Protein AF-A0A948B287-F1 (afdb_monomer)

Nearest PDB structures (foldseek):
  4ief-assembly3_E  TM=7.445E-01  e=2.584E-09  Porphyromonas gingivalis W83
  4ief-assembly4_G  TM=7.366E-01  e=2.190E-09  Porphyromonas gingivalis W83
  4ief-assembly1_A  TM=7.261E-01  e=3.402E-09  Porphyromonas gingivalis W83
  5mun-assembly1_A  TM=6.872E-01  e=5.049E-08  Porphyromonas gingivalis
  5mun-assembly1_B  TM=6.522E-01  e=5.637E-08  Porphyromonas gingivalis

Foldseek 3Di:
DDDDDDDDDDDPDPPPPPPPPDFDKDKDKDKDFADLVQWDWDQDPNAIEIDGNQWDWDPDDFQAFTFTKHKDKAWDAQQWAWDDKDKDFDKDFSDFPGAGQTDADDDDPPDPGDPRGHHDPVNLLA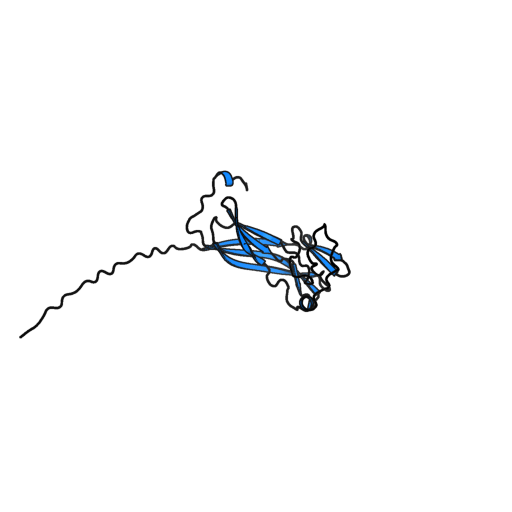QAKPPNDQKDWADWDDDQRIIITMMIGRQWIDRNNRRIIMGGRMMMMMIMITDHPDRDDRDPVPPPPPD

Mean predicted aligned error: 10.62 Å

Secondary structure (DSSP, 8-state):
------------------------EEEEEEEEE--GGGEEEEEETTEEEEEETTPBPP-S-TTSB---BEEEEEEE-TT-EEEEEEEEEEEEEEESS--BPBPPPP--TTSPPPPPPPP-HHHHT--S-BSS-SEEEEEEEEETTEEEEEEEE--EEEEGGGTEEEEEEEEEEEEEEEPPSS-----GGGGGG--

Solvent-accessible surface area (backbone atoms only — not comparable to full-atom values): 11597 Å² total; per-residue (Å²): 133,88,82,84,90,86,83,86,80,84,77,82,77,79,79,78,80,76,78,77,79,76,70,55,73,48,76,50,76,49,78,45,76,49,56,74,86,42,48,48,78,43,84,53,99,91,18,41,39,54,43,41,69,90,37,42,77,61,86,66,63,64,10,29,74,38,44,25,27,36,77,45,74,48,79,50,63,34,63,42,46,79,74,49,75,49,75,50,68,50,71,44,85,69,46,68,86,45,53,57,25,41,26,62,74,91,69,61,91,92,49,84,77,73,80,87,51,62,69,34,66,75,57,46,60,29,83,49,57,40,66,82,56,60,58,44,86,55,60,78,47,75,58,86,56,43,21,31,35,36,34,40,34,34,41,38,29,28,23,46,53,70,16,34,32,32,36,31,42,34,42,38,40,36,40,32,26,33,54,38,99,59,78,60,81,56,56,75,90,58,67,72,79,80,116

pLDDT: mean 83.48, std 19.42, range [30.83, 97.81]

Structure (mmCIF, N/CA/C/O backbone):
data_AF-A0A948B287-F1
#
_entry.id   AF-A0A948B287-F1
#
loop_
_atom_site.group_PDB
_atom_site.id
_atom_site.type_symbol
_atom_site.label_atom_id
_atom_site.label_alt_id
_atom_site.label_comp_id
_atom_site.label_asym_id
_atom_site.label_entity_id
_atom_site.label_seq_id
_atom_site.pdbx_PDB_ins_code
_atom_site.Cartn_x
_atom_site.Cartn_y
_atom_site.Cartn_z
_atom_site.occupancy
_atom_site.B_iso_or_equiv
_atom_site.auth_seq_id
_atom_site.auth_comp_id
_atom_site.auth_asym_id
_atom_site.auth_atom_id
_atom_site.pdbx_PDB_model_num
ATOM 1 N N . MET A 1 1 ? 1.873 -10.765 91.994 1.00 36.56 1 MET A N 1
ATOM 2 C CA . MET A 1 1 ? 2.766 -10.748 90.813 1.00 36.56 1 MET A CA 1
ATOM 3 C C . MET A 1 1 ? 1.840 -10.814 89.597 1.00 36.56 1 MET A C 1
ATOM 5 O O . MET A 1 1 ? 1.158 -11.813 89.474 1.00 36.56 1 MET A O 1
ATOM 9 N N . ARG A 1 2 ? 1.432 -9.657 89.038 1.00 33.59 2 ARG A N 1
ATOM 10 C CA . ARG A 1 2 ? 1.913 -9.091 87.746 1.00 33.59 2 ARG A CA 1
ATOM 11 C C . ARG A 1 2 ? 1.614 -10.062 86.571 1.00 33.59 2 ARG A C 1
ATOM 13 O O . ARG A 1 2 ? 2.080 -11.181 86.667 1.00 33.59 2 ARG A O 1
ATOM 20 N N . ILE A 1 3 ? 0.913 -9.768 85.462 1.00 37.19 3 ILE A N 1
ATOM 21 C CA . ILE A 1 3 ? 0.709 -8.546 84.647 1.00 37.19 3 ILE A CA 1
ATOM 22 C C . ILE A 1 3 ? -0.315 -8.854 83.502 1.00 37.19 3 ILE A C 1
ATOM 24 O O . ILE A 1 3 ? -0.316 -9.980 83.020 1.00 37.19 3 ILE A O 1
ATOM 28 N N . ASN A 1 4 ? -1.088 -7.827 83.088 1.00 30.83 4 ASN A N 1
ATOM 29 C CA . ASN A 1 4 ? -1.731 -7.446 81.791 1.00 30.83 4 ASN A CA 1
ATOM 30 C C . ASN A 1 4 ? -2.499 -8.459 80.907 1.00 30.83 4 ASN A C 1
ATOM 32 O O . ASN A 1 4 ? -1.994 -9.523 80.587 1.00 30.83 4 ASN A O 1
ATOM 36 N N . GLU A 1 5 ? -3.746 -8.195 80.475 1.00 38.75 5 GLU A N 1
ATOM 37 C CA . GLU A 1 5 ? -4.265 -7.154 79.537 1.00 38.75 5 GLU A CA 1
ATOM 38 C C . GLU A 1 5 ? -3.670 -7.234 78.114 1.00 38.75 5 GLU A C 1
ATOM 40 O O . GLU A 1 5 ? -2.582 -6.716 77.862 1.00 38.75 5 GLU A O 1
ATOM 45 N N . LEU A 1 6 ? -4.424 -7.805 77.160 1.00 32.69 6 LEU A N 1
ATOM 46 C CA . LEU A 1 6 ? -4.164 -7.679 75.721 1.00 32.69 6 LEU A CA 1
ATOM 47 C C . LEU A 1 6 ? -5.406 -7.101 75.027 1.00 32.69 6 LEU A C 1
ATOM 49 O O . LEU A 1 6 ? -6.425 -7.767 74.855 1.00 32.69 6 LEU A O 1
ATOM 53 N N . LYS A 1 7 ? -5.311 -5.819 74.671 1.00 36.94 7 LYS A N 1
ATOM 54 C CA . LYS A 1 7 ? -6.328 -5.053 73.946 1.00 36.94 7 LYS A CA 1
ATOM 55 C C . LYS A 1 7 ? -6.262 -5.403 72.457 1.00 36.94 7 LYS A C 1
ATOM 57 O O . LYS A 1 7 ? -5.223 -5.210 71.830 1.00 36.94 7 LYS A O 1
ATOM 62 N N . PHE A 1 8 ? -7.371 -5.874 71.889 1.00 34.94 8 PHE A N 1
ATOM 63 C CA . PHE A 1 8 ? -7.559 -5.991 70.442 1.00 34.94 8 PHE A CA 1
ATOM 64 C C . PHE A 1 8 ? -7.757 -4.590 69.845 1.00 34.94 8 PHE A C 1
ATOM 66 O O . PHE A 1 8 ? -8.779 -3.947 70.076 1.00 34.94 8 PHE A O 1
ATOM 73 N N . PHE A 1 9 ? -6.771 -4.107 69.090 1.00 34.69 9 PHE A N 1
ATOM 74 C CA . PHE A 1 9 ? -6.915 -2.928 68.237 1.00 34.69 9 PHE A CA 1
ATOM 75 C C . PHE A 1 9 ? -7.561 -3.358 66.914 1.00 34.69 9 PHE A C 1
ATOM 77 O O . PHE A 1 9 ? -6.970 -4.112 66.144 1.00 34.69 9 PHE A O 1
ATOM 84 N N . ALA A 1 10 ? -8.779 -2.884 66.655 1.00 34.72 10 ALA A N 1
ATOM 85 C CA . ALA A 1 10 ? -9.427 -2.998 65.356 1.00 34.72 10 ALA A CA 1
ATOM 86 C C . ALA A 1 10 ? -8.804 -1.974 64.394 1.00 34.72 10 ALA A C 1
ATOM 88 O O . ALA A 1 10 ? -8.961 -0.767 64.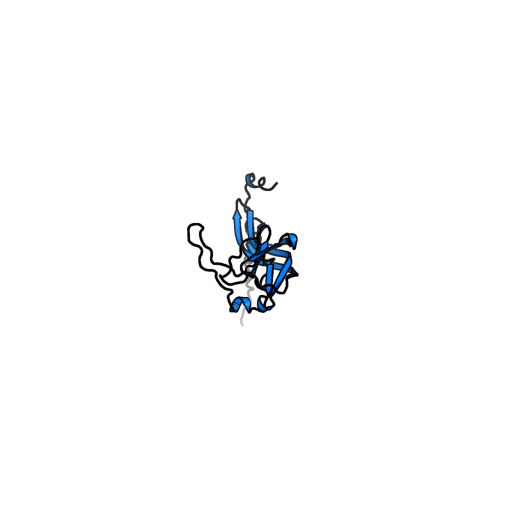573 1.00 34.72 10 ALA A O 1
ATOM 89 N N . ALA A 1 11 ? -8.088 -2.451 63.376 1.00 37.31 11 ALA A N 1
ATOM 90 C CA . ALA A 1 11 ? -7.670 -1.631 62.249 1.00 37.31 11 ALA A CA 1
ATOM 91 C C . ALA A 1 11 ? -8.824 -1.564 61.238 1.00 37.31 11 ALA A C 1
ATOM 93 O O . ALA A 1 11 ? -9.093 -2.523 60.516 1.00 37.31 11 ALA A O 1
ATOM 94 N N . ALA A 1 12 ? -9.521 -0.428 61.202 1.00 40.50 12 ALA A N 1
ATOM 95 C CA . ALA A 1 12 ? -10.438 -0.090 60.123 1.00 40.50 12 ALA A CA 1
ATOM 96 C C . ALA A 1 12 ? -9.616 0.159 58.848 1.00 40.50 12 ALA A C 1
ATOM 98 O O . ALA A 1 12 ? -9.013 1.217 58.675 1.00 40.50 12 ALA A O 1
ATOM 99 N N . CYS A 1 13 ? -9.551 -0.844 57.974 1.00 35.81 13 CYS A N 1
ATOM 100 C CA . CYS A 1 13 ? -8.973 -0.708 56.646 1.00 35.81 13 CYS A CA 1
ATOM 101 C C . CYS A 1 13 ? -9.997 0.023 55.767 1.00 35.81 13 CYS A C 1
ATOM 103 O O . CYS A 1 13 ? -10.998 -0.554 55.344 1.00 35.81 13 CYS A O 1
ATOM 105 N N . ALA A 1 14 ? -9.788 1.325 55.571 1.00 41.00 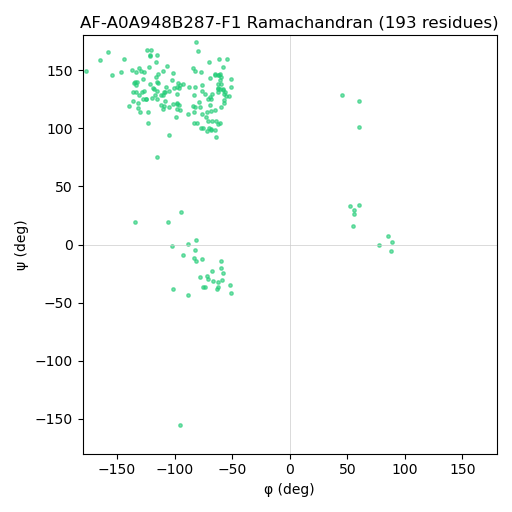14 ALA A N 1
ATOM 106 C CA . ALA A 1 14 ? -10.565 2.127 54.642 1.00 41.00 14 ALA A CA 1
ATOM 107 C C . ALA A 1 14 ? -10.330 1.602 53.218 1.00 41.00 14 ALA A C 1
ATOM 109 O O . ALA A 1 14 ? -9.258 1.791 52.643 1.00 41.00 14 ALA A O 1
ATOM 110 N N . VAL A 1 15 ? -11.327 0.918 52.658 1.00 42.12 15 VAL A N 1
ATOM 111 C CA . VAL A 1 15 ? -11.330 0.523 51.249 1.00 42.12 15 VAL A CA 1
ATOM 112 C C . VAL A 1 15 ? -11.554 1.790 50.424 1.00 42.12 15 VAL A C 1
ATOM 114 O O . VAL A 1 15 ? -12.678 2.264 50.270 1.00 42.12 15 VAL A O 1
ATOM 117 N N . LEU A 1 16 ? -10.462 2.370 49.927 1.00 43.22 16 LEU A N 1
ATOM 118 C CA . LEU A 1 16 ? -10.486 3.329 48.827 1.00 43.22 16 LEU A CA 1
ATOM 119 C C . LEU A 1 16 ? -11.040 2.599 47.600 1.00 43.22 16 LEU A C 1
ATOM 121 O O . LEU A 1 16 ? -10.355 1.781 46.989 1.00 43.22 16 LEU A O 1
ATOM 125 N N . GLY A 1 17 ? -12.304 2.865 47.272 1.00 40.53 17 GLY A N 1
ATOM 126 C CA . GLY A 1 17 ? -12.921 2.416 46.032 1.00 40.53 17 GLY A CA 1
ATOM 127 C C . GLY A 1 17 ? -12.215 3.061 44.845 1.00 40.53 17 GLY A C 1
ATOM 128 O O . GLY A 1 17 ? -12.560 4.166 44.437 1.00 40.53 17 GLY A O 1
ATOM 129 N N . VAL A 1 18 ? -11.212 2.376 44.299 1.00 47.44 18 VAL A N 1
ATOM 130 C CA . VAL A 1 18 ? -10.685 2.668 42.968 1.00 47.44 18 VAL A CA 1
ATOM 131 C C . VAL A 1 18 ? -11.769 2.230 41.991 1.00 47.44 18 VAL A C 1
ATOM 133 O O . VAL A 1 18 ? -11.956 1.039 41.749 1.00 47.44 18 VAL A O 1
ATOM 136 N N . GLY A 1 19 ? -12.543 3.192 41.489 1.00 40.72 19 GLY A N 1
ATOM 137 C CA . GLY A 1 19 ? -13.456 2.955 40.381 1.00 40.72 19 GLY A CA 1
ATOM 138 C C . GLY A 1 19 ? -12.642 2.500 39.177 1.00 40.72 19 GLY A C 1
ATOM 139 O O . GLY A 1 19 ? -11.953 3.305 38.556 1.00 40.72 19 GLY A O 1
ATOM 140 N N . LEU A 1 20 ? -12.685 1.204 38.874 1.00 42.06 20 LEU A N 1
ATOM 141 C CA . LEU A 1 20 ? -12.207 0.678 37.604 1.00 42.06 20 LEU A CA 1
ATOM 142 C C . LEU A 1 20 ? -13.110 1.262 36.516 1.00 42.06 20 LEU A C 1
ATOM 144 O O . LEU A 1 20 ? -14.221 0.783 36.303 1.00 42.06 20 LEU A O 1
ATOM 148 N N . MET A 1 21 ? -12.659 2.326 35.851 1.00 44.00 21 MET A N 1
ATOM 149 C CA . MET A 1 21 ? -13.221 2.685 34.555 1.00 44.00 21 MET A CA 1
ATOM 150 C C . MET A 1 21 ? -12.795 1.586 33.583 1.00 44.00 21 MET A C 1
ATOM 152 O O . MET A 1 21 ? -11.653 1.551 33.132 1.00 44.00 21 MET A O 1
ATOM 156 N N . SER A 1 22 ? -13.684 0.630 33.331 1.00 49.47 22 SER A N 1
ATOM 157 C CA . SER A 1 22 ? -13.487 -0.357 32.276 1.00 49.47 22 SER A CA 1
ATOM 158 C C . SER A 1 22 ? -13.569 0.363 30.935 1.00 49.47 22 SER A C 1
ATOM 160 O O . SER A 1 22 ? -14.652 0.758 30.515 1.00 49.47 22 SER A O 1
ATOM 162 N N . ALA A 1 23 ? -12.427 0.549 30.274 1.00 58.19 23 ALA A N 1
ATOM 163 C CA . ALA A 1 23 ? -12.411 0.840 28.849 1.00 58.19 23 ALA A CA 1
ATOM 164 C C . ALA A 1 23 ? -12.968 -0.395 28.127 1.00 58.19 23 ALA A C 1
ATOM 166 O O . ALA A 1 23 ? -12.403 -1.486 28.236 1.00 58.19 23 ALA A O 1
ATOM 167 N N . THR A 1 24 ? -14.107 -0.254 27.456 1.00 67.50 24 THR A N 1
ATOM 168 C CA . THR A 1 24 ? -14.615 -1.279 26.547 1.00 67.50 24 THR A CA 1
ATOM 169 C C . THR A 1 24 ? -13.822 -1.181 25.249 1.00 67.50 24 THR A C 1
ATOM 171 O O . THR A 1 24 ? -13.786 -0.133 24.606 1.00 67.50 24 THR A O 1
ATOM 174 N N . ALA A 1 25 ? -13.119 -2.260 24.906 1.00 80.62 25 ALA A N 1
ATOM 175 C CA . ALA A 1 25 ? -12.450 -2.386 23.620 1.00 80.62 25 ALA A CA 1
ATOM 176 C C . ALA A 1 25 ? -13.470 -2.874 22.582 1.00 80.62 25 ALA A C 1
ATOM 178 O O . ALA A 1 25 ? -14.173 -3.860 22.820 1.00 80.62 25 ALA A O 1
ATOM 179 N N . GLY A 1 26 ? -13.561 -2.168 21.460 1.00 88.31 26 GLY A N 1
ATOM 180 C CA . GLY A 1 26 ? -14.392 -2.509 20.311 1.00 88.31 26 GLY A CA 1
ATOM 181 C C . GLY A 1 26 ? -13.544 -2.826 19.082 1.00 88.31 26 GLY A C 1
ATOM 182 O O . GLY A 1 26 ? -12.362 -2.484 19.015 1.00 88.31 26 GLY A O 1
ATOM 183 N N . GLU A 1 27 ? -14.159 -3.479 18.097 1.00 92.56 27 GLU A N 1
ATOM 184 C CA . GLU A 1 27 ? -13.520 -3.825 16.827 1.00 92.56 27 GLU A CA 1
ATOM 185 C C . GLU A 1 27 ? -14.447 -3.507 15.654 1.00 92.56 27 GLU A C 1
ATOM 187 O O . GLU A 1 27 ? -15.650 -3.770 15.701 1.00 92.56 27 GLU A O 1
ATOM 192 N N . VAL A 1 28 ? -13.878 -2.964 14.578 1.00 92.62 28 VAL A N 1
ATOM 193 C CA . VAL A 1 28 ? -14.561 -2.749 13.296 1.00 92.62 28 VAL A CA 1
ATOM 194 C C . VAL A 1 28 ? -13.750 -3.432 12.205 1.00 92.62 28 VAL A C 1
ATOM 196 O O . VAL A 1 28 ? -12.563 -3.159 12.051 1.00 92.62 28 VAL A O 1
ATOM 199 N N . THR A 1 29 ? -14.401 -4.307 11.437 1.00 93.56 29 THR A N 1
ATOM 200 C CA . THR A 1 29 ? -13.789 -4.994 10.293 1.00 93.56 29 THR A CA 1
ATOM 201 C C . THR A 1 29 ? -14.413 -4.514 8.992 1.00 93.56 29 THR A C 1
ATOM 203 O O . THR A 1 29 ? -15.637 -4.524 8.850 1.00 93.56 29 THR A O 1
ATOM 206 N N . VAL A 1 30 ? -13.575 -4.115 8.036 1.00 95.31 30 VAL A N 1
ATOM 207 C CA . VAL A 1 30 ? -13.987 -3.676 6.698 1.00 95.31 30 VAL A CA 1
ATOM 208 C C . VAL A 1 30 ? -13.227 -4.477 5.649 1.00 95.31 30 VAL A C 1
ATOM 210 O O . VAL A 1 30 ? -12.008 -4.615 5.727 1.00 95.31 30 VAL A O 1
ATOM 213 N N . ASN A 1 31 ? -13.955 -4.991 4.657 1.00 94.81 31 ASN A N 1
ATOM 214 C CA . ASN A 1 31 ? -13.388 -5.763 3.557 1.00 94.81 31 ASN A CA 1
ATOM 215 C C . ASN A 1 31 ? -13.354 -4.922 2.283 1.00 94.81 31 ASN A C 1
ATOM 217 O O . ASN A 1 31 ? -14.357 -4.316 1.903 1.00 94.81 31 ASN A O 1
ATOM 221 N N . PHE A 1 32 ? -12.206 -4.929 1.618 1.00 94.50 32 PHE A N 1
ATOM 222 C CA . PHE A 1 32 ? -11.983 -4.278 0.336 1.00 94.50 32 PHE A CA 1
ATOM 223 C C . PHE A 1 32 ? -11.682 -5.336 -0.715 1.00 94.50 32 PHE A C 1
ATOM 225 O O . PHE A 1 32 ? -10.953 -6.288 -0.441 1.00 94.50 32 PHE A O 1
ATOM 232 N N . THR A 1 33 ? -12.232 -5.150 -1.909 1.00 94.56 33 THR A N 1
ATOM 233 C CA . THR A 1 33 ? -12.037 -6.055 -3.041 1.00 94.56 33 THR A CA 1
ATOM 234 C C . THR A 1 33 ? -11.431 -5.283 -4.198 1.00 94.56 33 THR A C 1
ATOM 236 O O . THR A 1 33 ? -11.830 -4.144 -4.454 1.00 94.56 33 THR A O 1
ATOM 239 N N . PHE A 1 34 ? -10.466 -5.904 -4.863 1.00 94.69 34 PHE A N 1
ATOM 240 C CA . PHE A 1 34 ? -9.795 -5.375 -6.040 1.00 94.69 34 PHE A CA 1
ATOM 241 C C . PHE A 1 34 ? -9.752 -6.466 -7.099 1.00 94.69 34 PHE A C 1
ATOM 243 O O . PHE A 1 34 ? -9.517 -7.631 -6.792 1.00 94.69 34 PHE A O 1
ATOM 250 N N . THR A 1 35 ? -9.978 -6.090 -8.346 1.00 94.56 35 THR A N 1
ATOM 251 C CA . THR A 1 35 ? -9.975 -7.014 -9.477 1.00 94.56 35 THR A CA 1
ATOM 252 C C . THR A 1 35 ? -8.936 -6.587 -10.501 1.00 94.56 35 THR A C 1
ATOM 254 O O . THR A 1 35 ? -8.474 -5.445 -10.507 1.00 94.56 35 THR A O 1
ATOM 257 N N . ALA A 1 36 ? -8.560 -7.501 -11.394 1.00 93.31 36 ALA A N 1
ATOM 258 C CA . ALA A 1 36 ? -7.650 -7.179 -12.488 1.00 93.31 36 ALA A CA 1
ATOM 259 C C . ALA A 1 36 ? -8.194 -6.052 -13.389 1.00 93.31 36 ALA A C 1
ATOM 261 O O . ALA A 1 36 ? -7.411 -5.251 -13.894 1.00 93.31 36 ALA A O 1
ATOM 262 N N . ASP A 1 37 ? -9.520 -5.945 -13.525 1.00 93.94 37 ASP A N 1
ATOM 263 C CA . ASP A 1 37 ? -10.186 -4.905 -14.318 1.00 93.94 37 ASP A CA 1
ATOM 264 C C . ASP A 1 37 ? -10.019 -3.500 -13.714 1.00 93.94 37 ASP A C 1
ATOM 266 O O . ASP A 1 37 ? -10.078 -2.498 -14.431 1.00 93.94 37 ASP A O 1
ATOM 270 N N . ASP A 1 38 ? -9.740 -3.411 -12.408 1.00 92.94 38 ASP A N 1
ATOM 271 C CA . ASP A 1 38 ? -9.434 -2.148 -11.733 1.00 92.94 38 ASP A CA 1
ATOM 272 C C . ASP A 1 38 ? -8.006 -1.663 -12.030 1.00 92.94 38 ASP A C 1
ATOM 274 O O . ASP A 1 38 ? -7.661 -0.516 -11.718 1.00 92.94 38 ASP A O 1
ATOM 278 N N . VAL A 1 39 ? -7.152 -2.513 -12.613 1.00 94.94 39 VAL A N 1
ATOM 279 C CA . VAL A 1 39 ? -5.741 -2.222 -12.870 1.00 94.94 39 VAL A CA 1
ATOM 280 C C . VAL A 1 39 ? -5.520 -1.931 -14.350 1.00 94.94 39 VAL A C 1
ATOM 282 O O . VAL A 1 39 ? -5.664 -2.781 -15.222 1.00 94.94 39 VAL A O 1
ATOM 285 N N . THR A 1 40 ? -5.066 -0.716 -14.638 1.00 95.38 40 THR A N 1
ATOM 286 C CA . THR A 1 40 ? -4.615 -0.331 -15.978 1.00 95.38 40 THR A CA 1
ATOM 287 C C . THR A 1 40 ? -3.096 -0.365 -16.052 1.00 95.38 40 THR A C 1
ATOM 289 O O . THR A 1 40 ? -2.393 0.117 -15.158 1.00 95.38 40 THR A O 1
ATOM 292 N N . VAL A 1 41 ? -2.591 -0.947 -17.138 1.00 95.56 41 VAL A N 1
ATOM 293 C CA . VAL A 1 41 ? -1.164 -1.153 -17.381 1.00 95.56 41 VAL A CA 1
ATOM 294 C C . VAL A 1 41 ? -0.750 -0.369 -18.621 1.00 95.56 41 VAL A C 1
ATOM 296 O O . VAL A 1 41 ? -1.373 -0.478 -19.676 1.00 95.56 41 VAL A O 1
ATOM 299 N N . GLU A 1 42 ? 0.303 0.432 -18.497 1.00 95.69 42 GLU A N 1
ATOM 300 C CA . GLU A 1 42 ? 0.821 1.275 -19.572 1.00 95.69 42 GLU A CA 1
ATOM 301 C C . GLU A 1 42 ? 2.325 1.059 -19.754 1.00 95.69 42 GLU A C 1
ATOM 303 O O . GLU A 1 42 ? 3.089 1.147 -18.795 1.00 95.69 42 GLU A O 1
ATOM 308 N N . ASN A 1 43 ? 2.766 0.852 -20.995 1.00 95.12 43 ASN A N 1
ATOM 309 C CA . ASN A 1 43 ? 4.188 0.776 -21.318 1.00 95.12 43 ASN A CA 1
ATOM 310 C C . ASN A 1 43 ? 4.766 2.183 -21.510 1.00 95.12 43 ASN A C 1
ATOM 312 O O . ASN A 1 43 ? 4.355 2.908 -22.418 1.00 95.12 43 ASN A O 1
ATOM 316 N N . VAL A 1 44 ? 5.743 2.554 -20.684 1.00 93.31 44 VAL A N 1
ATOM 317 C CA . VAL A 1 44 ? 6.409 3.864 -20.717 1.00 93.31 44 VAL A CA 1
ATOM 318 C C . VAL A 1 44 ? 7.916 3.655 -20.667 1.00 93.31 44 VAL A C 1
ATOM 320 O O . VAL A 1 44 ? 8.430 3.111 -19.694 1.00 93.31 44 VAL A O 1
ATOM 323 N N . ASP A 1 45 ? 8.623 4.080 -21.716 1.00 88.25 45 ASP A N 1
ATOM 324 C CA . ASP A 1 45 ? 10.091 4.022 -21.815 1.00 88.25 45 ASP A CA 1
ATOM 325 C C . ASP A 1 45 ? 10.694 2.626 -21.536 1.00 88.25 45 ASP A C 1
ATOM 327 O O . ASP A 1 45 ? 11.789 2.504 -20.992 1.00 88.25 45 ASP A O 1
ATOM 331 N N . GLY A 1 46 ? 9.973 1.560 -21.906 1.00 90.44 46 GLY A N 1
ATOM 332 C CA . GLY A 1 46 ? 10.391 0.167 -21.687 1.00 90.44 46 GLY A CA 1
ATOM 333 C C . GLY A 1 46 ? 10.041 -0.408 -20.309 1.00 90.44 46 GLY A C 1
ATOM 334 O O . GLY A 1 46 ? 10.449 -1.526 -20.002 1.00 90.44 46 GLY A O 1
ATOM 335 N N . TYR A 1 47 ? 9.276 0.327 -19.501 1.00 95.62 47 TYR A N 1
ATOM 336 C CA . TYR A 1 47 ? 8.791 -0.098 -18.189 1.00 95.62 47 TYR A CA 1
ATOM 337 C C . TYR A 1 47 ? 7.264 -0.195 -18.149 1.00 95.62 47 TYR A C 1
ATOM 339 O O . TYR A 1 47 ? 6.568 0.495 -18.894 1.00 95.62 47 TYR A O 1
ATOM 347 N N . GLN A 1 48 ? 6.744 -0.990 -17.214 1.00 95.75 48 GLN A N 1
ATOM 348 C CA . GLN A 1 48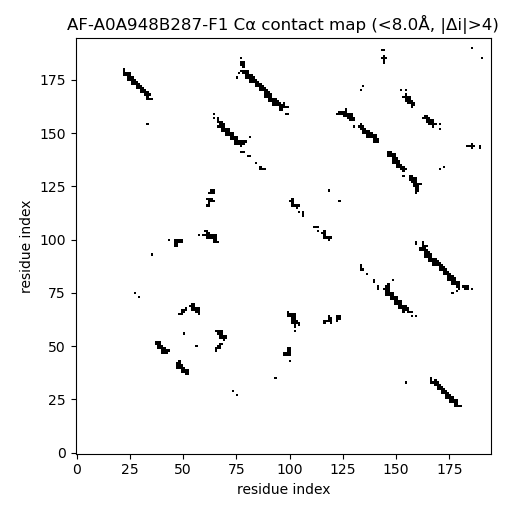 ? 5.309 -1.139 -16.975 1.00 95.75 48 GLN A CA 1
ATOM 349 C C . GLN A 1 48 ? 4.838 -0.205 -15.861 1.00 95.75 48 GLN A C 1
ATOM 351 O O . GLN A 1 48 ? 5.229 -0.336 -14.698 1.00 95.75 48 GLN A O 1
ATOM 356 N N . ARG A 1 49 ? 3.975 0.749 -16.205 1.00 95.50 49 ARG A N 1
ATOM 357 C CA . ARG A 1 49 ? 3.338 1.667 -15.262 1.00 95.50 49 ARG A CA 1
ATOM 358 C C . ARG A 1 49 ? 1.942 1.169 -14.916 1.00 95.50 49 ARG A C 1
ATOM 360 O O . ARG A 1 49 ? 1.058 1.133 -15.764 1.00 95.50 49 ARG A O 1
ATOM 367 N N . LEU A 1 50 ? 1.756 0.839 -13.643 1.00 94.75 50 LEU A N 1
ATOM 368 C CA . LEU A 1 50 ? 0.499 0.344 -13.090 1.00 94.75 50 LEU A CA 1
ATOM 369 C C . LEU A 1 50 ? -0.329 1.507 -12.532 1.00 94.75 50 LEU A C 1
ATOM 371 O O . LEU A 1 50 ? 0.202 2.393 -11.850 1.00 94.75 50 LEU A O 1
ATOM 375 N N . ARG A 1 51 ? -1.637 1.505 -12.778 1.00 94.62 51 ARG A N 1
ATOM 376 C CA . ARG A 1 51 ? -2.584 2.428 -12.142 1.00 94.62 51 ARG A CA 1
ATOM 377 C C . ARG A 1 51 ? -3.808 1.659 -11.683 1.00 94.62 51 ARG A C 1
ATOM 379 O O . ARG A 1 51 ? -4.304 0.811 -12.408 1.00 94.62 51 ARG A O 1
ATOM 386 N N . LEU A 1 52 ? -4.299 2.006 -10.504 1.00 93.88 52 LEU A N 1
ATOM 387 C CA . LEU A 1 52 ? -5.508 1.434 -9.929 1.00 93.88 52 LEU A CA 1
ATOM 388 C C . LEU A 1 52 ? -6.670 2.422 -10.089 1.00 93.88 52 LEU A C 1
ATOM 390 O O . LEU A 1 52 ? -6.469 3.634 -9.934 1.00 93.88 52 LEU A O 1
ATOM 394 N N . ALA A 1 53 ? -7.871 1.924 -10.375 1.00 90.56 53 ALA A N 1
ATOM 395 C CA . ALA A 1 53 ? -9.104 2.699 -10.323 1.00 90.56 53 ALA A CA 1
ATOM 396 C C . ALA A 1 53 ? -9.283 3.303 -8.920 1.00 90.56 53 ALA A C 1
ATOM 398 O O . ALA A 1 53 ? -9.112 2.623 -7.911 1.00 90.56 53 ALA A O 1
ATOM 399 N N . GLU A 1 54 ? -9.543 4.613 -8.850 1.00 86.00 54 GLU A N 1
ATOM 400 C CA . GLU A 1 54 ? -9.572 5.378 -7.586 1.00 86.00 54 GLU A CA 1
ATOM 401 C C . GLU A 1 54 ? -8.283 5.270 -6.742 1.00 86.00 54 GLU A C 1
ATOM 403 O O . GLU A 1 54 ? -8.257 5.610 -5.556 1.00 86.00 54 GLU A O 1
ATOM 408 N N . GLY A 1 55 ? -7.196 4.803 -7.355 1.00 83.44 55 GLY A N 1
ATOM 409 C CA . GLY A 1 55 ? -5.892 4.688 -6.736 1.00 83.44 55 GLY A CA 1
ATOM 410 C C . GLY A 1 55 ? -5.180 6.029 -6.651 1.00 83.44 55 GLY A C 1
ATOM 411 O O . GLY A 1 55 ? -5.289 6.901 -7.517 1.00 83.44 55 GLY A O 1
ATOM 412 N N . LEU A 1 56 ? -4.384 6.163 -5.605 1.00 84.81 56 LEU A N 1
ATOM 413 C CA . LEU A 1 56 ? -3.423 7.231 -5.433 1.00 84.81 56 LEU A CA 1
ATOM 414 C C . LEU A 1 56 ? -2.138 6.914 -6.194 1.00 84.81 56 LEU A C 1
ATOM 416 O O . LEU A 1 56 ? -1.731 5.758 -6.351 1.00 84.81 56 LEU A O 1
ATOM 420 N N . LEU A 1 57 ? -1.481 7.982 -6.642 1.00 81.25 57 LEU A N 1
ATOM 421 C CA . LEU A 1 57 ? -0.131 7.888 -7.176 1.00 81.25 57 LEU A CA 1
ATOM 422 C C . LEU A 1 57 ? 0.823 7.452 -6.050 1.00 81.25 57 LEU A C 1
ATOM 424 O O . LEU A 1 57 ? 0.622 7.850 -4.898 1.00 81.25 57 LEU A O 1
ATOM 428 N N . PRO A 1 58 ? 1.868 6.669 -6.360 1.00 79.25 58 PRO A N 1
ATOM 429 C CA . PRO A 1 58 ? 2.865 6.304 -5.367 1.00 79.25 58 PRO A CA 1
ATOM 430 C C . PRO A 1 58 ? 3.541 7.563 -4.818 1.00 79.25 58 PRO A C 1
ATOM 432 O O . PRO A 1 58 ? 3.956 8.442 -5.575 1.00 79.25 58 PRO A O 1
ATOM 435 N N . HIS A 1 59 ? 3.669 7.629 -3.496 1.00 69.50 59 HIS A N 1
ATOM 436 C CA . HIS A 1 59 ? 4.377 8.695 -2.780 1.00 69.50 59 HIS A CA 1
ATOM 437 C C . HIS A 1 59 ? 5.732 8.223 -2.234 1.00 69.50 59 HIS A C 1
ATOM 439 O O . HIS A 1 59 ? 6.280 8.819 -1.308 1.00 69.50 59 HIS A O 1
ATOM 445 N N . ASP A 1 60 ? 6.256 7.134 -2.792 1.00 80.00 60 ASP A N 1
ATOM 446 C CA . ASP A 1 60 ? 7.480 6.501 -2.320 1.00 80.00 60 ASP A CA 1
ATOM 447 C C . ASP A 1 60 ? 8.730 7.217 -2.869 1.00 80.00 60 ASP A C 1
ATOM 449 O O . ASP A 1 60 ? 8.655 8.160 -3.662 1.00 80.00 60 ASP A O 1
ATOM 453 N N . THR A 1 61 ? 9.905 6.796 -2.407 1.00 90.25 61 THR A N 1
ATOM 454 C CA . THR A 1 61 ? 11.187 7.401 -2.788 1.00 90.25 61 THR A CA 1
ATOM 455 C C . THR A 1 61 ? 11.404 7.345 -4.307 1.00 90.25 61 THR A C 1
ATOM 457 O O . THR A 1 61 ? 11.259 6.279 -4.901 1.00 90.25 61 THR A O 1
ATOM 460 N N . PRO A 1 62 ? 11.821 8.443 -4.967 1.00 93.69 62 PRO A N 1
ATOM 461 C CA . PRO A 1 62 ? 12.147 8.404 -6.388 1.00 93.69 62 PRO A CA 1
ATOM 462 C C . PRO A 1 62 ? 13.128 7.277 -6.738 1.00 93.69 62 PRO A C 1
ATOM 464 O O . PRO A 1 62 ? 14.116 7.053 -6.037 1.00 93.69 62 PRO A O 1
ATOM 467 N N . GLY A 1 63 ? 12.847 6.565 -7.826 1.00 93.75 63 GLY A N 1
ATOM 468 C CA . GLY A 1 63 ? 13.605 5.392 -8.253 1.00 93.75 63 GLY A CA 1
ATOM 469 C C . GLY A 1 63 ? 13.139 4.063 -7.650 1.00 93.75 63 GLY A C 1
ATOM 470 O O . GLY A 1 63 ? 13.654 3.034 -8.077 1.00 93.75 63 GLY A O 1
ATOM 471 N N . THR A 1 64 ? 12.181 4.021 -6.715 1.00 95.19 64 THR A N 1
ATOM 472 C CA . THR A 1 64 ? 11.532 2.760 -6.290 1.00 95.19 64 THR A CA 1
ATOM 473 C C . THR A 1 64 ? 10.459 2.315 -7.295 1.00 95.19 64 THR A C 1
ATOM 475 O O . THR A 1 64 ? 10.085 3.098 -8.168 1.00 95.19 64 THR A O 1
ATOM 478 N N . PRO A 1 65 ? 9.959 1.067 -7.234 1.00 95.62 65 PRO A N 1
ATOM 479 C CA . PRO A 1 65 ? 8.849 0.618 -8.076 1.00 95.62 65 PRO A CA 1
ATOM 480 C C . PRO A 1 65 ? 7.573 1.456 -7.900 1.00 95.62 65 PRO A C 1
ATOM 482 O O . PRO A 1 65 ? 7.144 1.726 -6.780 1.00 95.62 65 PRO A O 1
ATOM 485 N N . TRP A 1 66 ? 6.951 1.846 -9.013 1.00 95.19 66 TRP A N 1
ATOM 486 C CA . TRP A 1 66 ? 5.663 2.534 -9.069 1.00 95.19 66 TRP A CA 1
ATOM 487 C C . TRP A 1 66 ? 4.525 1.555 -8.784 1.00 95.19 66 TRP A C 1
ATOM 489 O O . TRP A 1 66 ? 4.091 0.810 -9.664 1.00 95.19 66 TRP A O 1
ATOM 499 N N . LEU A 1 67 ? 4.029 1.573 -7.549 1.00 95.06 67 LEU A N 1
ATOM 500 C CA . LEU A 1 67 ? 2.957 0.690 -7.101 1.00 95.06 67 LEU A CA 1
ATOM 501 C C . LEU A 1 67 ? 1.779 1.515 -6.567 1.00 95.06 67 LEU A C 1
ATOM 503 O O . LEU A 1 67 ? 1.943 2.235 -5.579 1.00 95.06 67 LEU A O 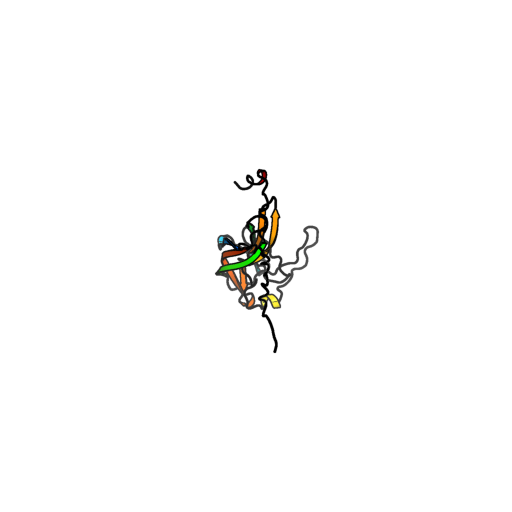1
ATOM 507 N N . PRO A 1 68 ? 0.609 1.479 -7.233 1.00 94.44 68 PRO A N 1
ATOM 508 C CA . PRO A 1 68 ? -0.537 2.270 -6.813 1.00 94.44 68 PRO A CA 1
ATOM 509 C C . PRO A 1 68 ? -1.108 1.754 -5.487 1.00 94.44 68 PRO A C 1
ATOM 511 O O . PRO A 1 68 ? -1.169 0.551 -5.232 1.00 94.44 68 PRO A O 1
ATOM 514 N N . ALA A 1 69 ? -1.560 2.691 -4.660 1.00 93.94 69 ALA A N 1
ATOM 515 C CA . ALA A 1 69 ? -2.177 2.434 -3.361 1.00 93.94 69 ALA A CA 1
ATOM 516 C C . ALA A 1 69 ? -3.569 3.074 -3.305 1.00 93.94 69 ALA A C 1
ATOM 518 O O . ALA A 1 69 ? -3.896 3.913 -4.141 1.00 93.94 69 ALA A O 1
ATOM 519 N N . ARG A 1 70 ? -4.390 2.736 -2.311 1.00 93.75 70 ARG A N 1
ATOM 520 C CA . ARG A 1 70 ? -5.692 3.383 -2.078 1.00 93.75 70 ARG A CA 1
ATOM 521 C C . ARG A 1 70 ? -5.810 3.773 -0.615 1.00 93.75 70 ARG A C 1
ATOM 523 O O . ARG A 1 70 ? -5.601 2.935 0.250 1.00 93.75 70 ARG A O 1
ATOM 530 N N . THR A 1 71 ? -6.161 5.021 -0.325 1.00 93.44 71 THR A N 1
ATOM 531 C CA . THR A 1 71 ? -6.442 5.442 1.055 1.00 93.44 71 THR A CA 1
ATOM 532 C C . THR A 1 71 ? -7.939 5.420 1.301 1.00 93.44 71 THR A C 1
ATOM 534 O O . THR A 1 71 ? -8.705 5.990 0.525 1.00 93.44 71 THR A O 1
ATOM 537 N N . VAL A 1 72 ? -8.344 4.776 2.388 1.00 93.00 72 VAL A N 1
ATOM 538 C CA . VAL A 1 72 ? -9.738 4.643 2.819 1.00 93.00 72 VAL A CA 1
ATOM 539 C C . VAL A 1 72 ? -9.901 5.214 4.222 1.00 93.00 72 VAL A C 1
ATOM 541 O O . VAL A 1 72 ? -8.952 5.230 5.002 1.00 93.00 72 VAL A O 1
ATOM 544 N N . ASN A 1 73 ? -11.106 5.677 4.545 1.00 94.50 73 ASN A N 1
ATOM 545 C CA . ASN A 1 73 ? -11.450 6.158 5.880 1.00 94.50 73 ASN A CA 1
ATOM 546 C C . ASN A 1 73 ? -12.403 5.158 6.533 1.00 94.50 73 ASN A C 1
ATOM 548 O O . ASN A 1 73 ? -13.499 4.934 6.018 1.00 94.50 73 ASN A O 1
ATOM 552 N N . ILE A 1 74 ? -11.993 4.571 7.655 1.00 92.62 74 ILE A N 1
ATOM 553 C CA . ILE A 1 74 ? -12.823 3.647 8.434 1.00 92.62 74 ILE A CA 1
ATOM 554 C C . ILE A 1 74 ? -13.458 4.430 9.577 1.00 92.62 74 ILE A C 1
ATOM 556 O O . ILE A 1 74 ? -12.754 5.035 10.387 1.00 92.62 74 ILE A O 1
ATOM 560 N N . LEU A 1 75 ? -14.789 4.439 9.625 1.00 91.31 75 LEU A N 1
ATOM 561 C CA . LEU A 1 75 ? -15.544 5.093 10.686 1.00 91.31 75 LEU A CA 1
ATOM 562 C C . LEU A 1 75 ? -15.446 4.270 11.976 1.00 91.31 75 LEU A C 1
ATOM 564 O O . LEU A 1 75 ? -15.722 3.072 11.971 1.00 91.31 75 LEU A O 1
ATOM 568 N N . ILE A 1 76 ? -15.093 4.933 13.072 1.00 90.56 76 ILE A N 1
ATOM 569 C CA . ILE A 1 76 ? -15.098 4.366 14.423 1.00 90.56 76 ILE A CA 1
ATOM 570 C C . ILE A 1 76 ? -16.029 5.200 15.312 1.00 90.56 76 ILE A C 1
ATOM 572 O O . ILE A 1 76 ? -16.391 6.325 14.937 1.00 90.56 76 ILE A O 1
ATOM 576 N N . PRO A 1 77 ? -16.463 4.683 16.476 1.00 88.81 77 PRO A N 1
ATOM 577 C CA . PRO A 1 77 ? -17.277 5.462 17.394 1.00 88.81 77 PRO A CA 1
ATOM 578 C C . PRO A 1 77 ? -16.645 6.821 17.692 1.00 88.81 77 PRO A C 1
ATOM 580 O O . PRO A 1 77 ? -15.426 6.966 17.781 1.00 88.81 77 PRO A O 1
ATOM 583 N N . SER A 1 78 ? -17.492 7.843 17.803 1.00 86.88 78 SER A N 1
ATOM 584 C CA . SER A 1 78 ? -17.033 9.211 18.029 1.00 86.88 78 SER A CA 1
ATOM 585 C C . SER A 1 78 ? -16.154 9.278 19.273 1.00 86.88 78 SER A C 1
ATOM 587 O O . SER A 1 78 ? -16.567 8.812 20.326 1.00 86.88 78 SER A O 1
ATOM 589 N N . GLY A 1 79 ? -14.957 9.853 19.159 1.00 84.50 79 GLY A N 1
ATOM 590 C CA . GLY A 1 79 ? -14.004 9.976 20.264 1.00 84.50 79 GLY A CA 1
ATOM 591 C C . GLY A 1 79 ? -13.227 8.702 20.606 1.00 84.50 79 GLY A C 1
ATOM 592 O O . GLY A 1 79 ? -12.397 8.759 21.510 1.00 84.50 79 GLY A O 1
ATOM 593 N N . ALA A 1 80 ? -13.463 7.586 19.910 1.00 87.38 80 ALA A N 1
ATOM 594 C CA . ALA A 1 80 ? -12.708 6.358 20.126 1.00 87.38 80 ALA A CA 1
ATOM 595 C C . ALA A 1 80 ? -11.230 6.522 19.742 1.00 87.38 80 ALA A C 1
ATOM 597 O O . ALA A 1 80 ? -10.883 7.234 18.792 1.00 87.38 80 ALA A O 1
ATOM 598 N N . GLU A 1 81 ? -10.363 5.829 20.475 1.00 90.00 81 GLU A N 1
ATOM 599 C CA . GLU A 1 81 ? -8.920 5.816 20.243 1.00 90.00 81 GLU A CA 1
ATOM 600 C C . GLU A 1 81 ? -8.499 4.466 19.663 1.00 90.00 81 GLU A C 1
ATOM 602 O O . GLU A 1 81 ? -8.752 3.421 20.262 1.00 90.00 81 GLU A O 1
ATOM 607 N N . VAL A 1 82 ? -7.854 4.481 18.494 1.00 92.12 82 VAL A N 1
ATOM 608 C CA . VAL A 1 82 ? -7.355 3.264 17.841 1.00 92.12 82 VAL A CA 1
ATOM 609 C C . VAL A 1 82 ? -6.190 2.693 18.642 1.00 92.12 82 VAL A C 1
ATOM 611 O O . VAL A 1 82 ? -5.213 3.391 18.904 1.00 92.12 82 VAL A O 1
ATOM 614 N N . THR A 1 83 ? -6.276 1.413 18.993 1.00 91.88 83 THR A N 1
ATOM 615 C CA . THR A 1 83 ? -5.238 0.701 19.749 1.00 91.88 83 THR A CA 1
ATOM 616 C C . THR A 1 83 ? -4.372 -0.167 18.849 1.00 91.88 83 THR A C 1
ATOM 618 O O . THR A 1 83 ? -3.158 -0.240 19.045 1.00 91.88 83 THR A O 1
ATOM 621 N N . SER A 1 84 ? -4.970 -0.815 17.850 1.00 93.56 84 SER A N 1
ATOM 622 C CA . SER A 1 84 ? -4.249 -1.657 16.900 1.00 93.56 84 SER A CA 1
ATOM 623 C C . SER A 1 84 ? -5.017 -1.825 15.588 1.00 93.56 84 SER A C 1
ATOM 625 O O . SER A 1 84 ? -6.204 -1.516 15.473 1.00 93.56 84 SER A O 1
ATOM 627 N N . MET A 1 85 ? -4.306 -2.316 14.576 1.00 95.31 85 MET A N 1
ATOM 628 C CA . MET A 1 85 ? -4.875 -2.718 13.298 1.00 95.31 85 MET A CA 1
ATOM 629 C C . MET A 1 85 ? -4.304 -4.082 12.928 1.00 95.31 85 MET A C 1
ATOM 631 O O . MET A 1 85 ? -3.088 -4.278 12.969 1.00 95.31 85 MET A O 1
ATOM 635 N N . THR A 1 86 ? -5.177 -5.006 12.544 1.00 96.50 86 THR A N 1
ATOM 636 C CA . THR A 1 86 ? -4.790 -6.273 11.923 1.00 96.50 86 THR A CA 1
ATOM 637 C C . THR A 1 86 ? -5.302 -6.312 10.492 1.00 96.50 86 THR A C 1
ATOM 639 O O . THR A 1 86 ? -6.313 -5.695 10.152 1.00 96.50 86 THR A O 1
ATOM 642 N N . VAL A 1 87 ? -4.537 -6.972 9.627 1.00 96.88 87 VAL A N 1
ATOM 643 C CA . VAL A 1 87 ? -4.790 -6.994 8.189 1.00 96.88 87 VAL A CA 1
ATOM 644 C C . VAL A 1 87 ? -4.610 -8.417 7.697 1.00 96.88 87 VAL A C 1
ATOM 646 O O . VAL A 1 87 ? -3.597 -9.052 7.991 1.00 96.88 87 VAL A O 1
ATOM 649 N N . ALA A 1 88 ? -5.577 -8.896 6.930 1.00 95.69 88 ALA A N 1
ATOM 650 C CA . ALA A 1 88 ? -5.497 -10.153 6.205 1.00 95.69 88 ALA A CA 1
ATOM 651 C C . ALA A 1 88 ? -5.818 -9.896 4.734 1.00 95.69 88 ALA A C 1
ATOM 653 O O . ALA A 1 88 ? -6.605 -9.010 4.413 1.00 95.69 88 ALA A O 1
ATOM 654 N N . GLY A 1 89 ? -5.218 -10.659 3.833 1.00 94.38 89 GLY A N 1
ATOM 655 C CA . GLY A 1 89 ? -5.527 -10.551 2.417 1.00 94.38 89 GLY A CA 1
ATOM 656 C C . GLY A 1 89 ? -5.019 -11.744 1.636 1.00 94.38 89 GLY A C 1
ATOM 657 O O . GLY A 1 89 ? -4.116 -12.454 2.084 1.00 94.38 89 GLY A O 1
ATOM 658 N N . GLU A 1 90 ? -5.624 -11.945 0.476 1.00 92.75 90 GLU A N 1
ATOM 659 C CA . GLU A 1 90 ? -5.229 -12.962 -0.491 1.00 92.75 90 GLU A CA 1
ATOM 660 C C . GLU A 1 90 ? -4.619 -12.275 -1.708 1.00 92.75 90 GLU A C 1
ATOM 662 O O . GLU A 1 90 ? -5.201 -11.339 -2.255 1.00 92.75 90 GLU A O 1
ATOM 667 N N . GLU A 1 91 ? -3.426 -12.721 -2.099 1.00 95.44 91 GLU A N 1
ATOM 668 C CA . GLU A 1 91 ? -2.666 -12.158 -3.210 1.00 95.44 91 GLU A CA 1
ATOM 669 C C . GLU A 1 91 ? -2.520 -13.185 -4.327 1.00 95.44 91 GLU A C 1
ATOM 671 O O . GLU A 1 91 ? -2.067 -14.307 -4.087 1.00 95.44 91 GLU A O 1
ATOM 676 N N . ILE A 1 92 ? -2.798 -12.763 -5.556 1.00 96.69 92 ILE A N 1
ATOM 677 C CA . ILE A 1 92 ? -2.538 -13.536 -6.768 1.00 96.69 92 ILE A CA 1
ATOM 678 C C . ILE A 1 92 ? -1.352 -12.950 -7.528 1.00 96.69 92 ILE A C 1
ATOM 680 O O . ILE A 1 92 ? -1.066 -11.753 -7.441 1.00 96.69 92 ILE A O 1
ATOM 684 N N . LEU A 1 93 ? -0.659 -13.791 -8.297 1.00 97.44 93 LEU A N 1
ATOM 685 C CA . LEU A 1 93 ? 0.298 -13.311 -9.289 1.00 97.44 93 LEU A CA 1
ATOM 686 C C . LEU A 1 93 ? -0.488 -12.612 -10.406 1.00 97.44 93 LEU A C 1
ATOM 688 O O . LEU A 1 93 ? -1.276 -13.244 -11.103 1.00 97.44 93 LEU A O 1
ATOM 692 N N . PHE A 1 94 ? -0.282 -11.307 -10.551 1.00 97.12 94 PHE A N 1
ATOM 693 C CA . PHE A 1 94 ? -0.945 -10.486 -11.560 1.00 97.12 94 PHE A CA 1
ATOM 694 C C . PHE A 1 94 ? -0.156 -10.472 -12.871 1.00 97.12 94 PHE A C 1
ATOM 696 O O . PHE A 1 94 ? -0.734 -10.582 -13.950 1.00 97.12 94 PHE A O 1
ATOM 703 N N . GLN A 1 95 ? 1.171 -10.335 -12.783 1.00 96.06 95 GLN A N 1
ATOM 704 C CA . GLN A 1 95 ? 2.042 -10.304 -13.953 1.00 96.06 95 GLN A CA 1
ATOM 705 C C . GLN A 1 95 ? 3.462 -10.766 -13.609 1.00 96.06 95 GLN A C 1
ATOM 707 O O . GLN A 1 95 ? 3.970 -10.477 -12.527 1.00 96.06 95 GLN A O 1
ATOM 712 N N . GLU A 1 96 ? 4.113 -11.441 -14.552 1.00 96.88 96 GLU A N 1
ATOM 713 C CA . GLU A 1 96 ? 5.510 -11.884 -14.480 1.00 96.88 96 GLU A CA 1
ATOM 714 C C . GLU A 1 96 ? 6.341 -11.283 -15.624 1.00 96.88 96 GLU A C 1
ATOM 716 O O . GLU A 1 96 ? 5.794 -10.690 -16.556 1.00 96.88 96 GLU A O 1
ATOM 721 N N . ASP A 1 97 ? 7.668 -11.398 -15.528 1.00 95.62 97 ASP A N 1
ATOM 722 C CA . ASP A 1 97 ? 8.634 -10.882 -16.507 1.00 95.62 97 ASP A CA 1
ATOM 723 C C . ASP A 1 97 ? 8.525 -9.374 -16.799 1.00 95.62 97 ASP A C 1
ATOM 725 O O . ASP A 1 97 ? 8.897 -8.890 -17.874 1.00 95.62 97 ASP A O 1
ATOM 729 N N . VAL A 1 98 ? 8.081 -8.589 -15.812 1.00 94.94 98 VAL A N 1
ATOM 730 C CA . VAL A 1 98 ? 7.918 -7.137 -15.944 1.00 94.94 98 VAL A CA 1
ATOM 731 C C . VAL A 1 98 ? 8.842 -6.317 -15.062 1.00 94.94 98 VAL A C 1
ATOM 733 O O . VAL A 1 98 ? 9.049 -6.578 -13.878 1.00 94.94 98 VAL A O 1
ATOM 736 N N . VAL A 1 99 ? 9.358 -5.233 -15.640 1.00 95.62 99 VAL A N 1
ATOM 737 C CA . VAL A 1 99 ? 10.053 -4.191 -14.885 1.00 95.62 99 VAL A CA 1
ATOM 738 C C . VAL A 1 99 ? 9.074 -3.053 -14.640 1.00 95.62 99 VAL A C 1
ATOM 740 O O . VAL A 1 99 ? 8.679 -2.349 -15.570 1.00 95.62 99 VAL A O 1
ATOM 743 N N . VAL A 1 100 ? 8.668 -2.892 -13.382 1.00 96.19 100 VAL A N 1
ATOM 744 C CA . VAL A 1 100 ? 7.772 -1.811 -12.961 1.00 96.19 100 VAL A CA 1
ATOM 745 C C . VAL A 1 100 ? 8.442 -0.457 -13.220 1.00 96.19 100 VAL A C 1
ATOM 747 O O . VAL A 1 100 ? 9.659 -0.325 -13.136 1.00 96.19 100 VAL A O 1
ATOM 750 N N . TYR A 1 101 ? 7.651 0.551 -13.572 1.00 96.69 101 TYR A N 1
A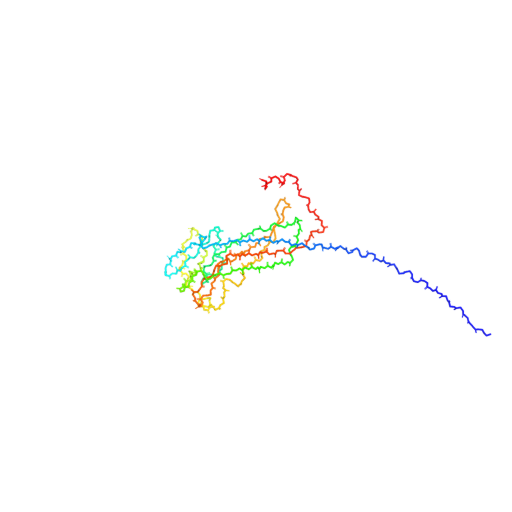TOM 751 C CA . TYR A 1 101 ? 8.119 1.914 -13.802 1.00 96.69 101 TYR A CA 1
ATOM 752 C C . TYR A 1 101 ? 8.715 2.523 -12.519 1.00 96.69 101 TYR A C 1
ATOM 754 O O . TYR A 1 101 ? 8.133 2.353 -11.451 1.00 96.69 101 TYR A O 1
ATOM 762 N N . PRO A 1 102 ? 9.846 3.249 -12.564 1.00 95.94 102 PRO A N 1
ATOM 763 C CA . PRO A 1 102 ? 10.399 3.886 -11.373 1.00 95.94 102 PRO A CA 1
ATOM 764 C C . PRO A 1 102 ? 9.630 5.155 -10.988 1.00 95.94 102 PRO A C 1
ATOM 766 O O . PRO A 1 102 ? 9.323 6.000 -11.834 1.00 95.94 102 PRO A O 1
ATOM 769 N N . VAL A 1 103 ? 9.370 5.336 -9.691 1.00 95.06 103 VAL A N 1
ATOM 770 C CA . VAL A 1 103 ? 8.766 6.556 -9.145 1.00 95.06 103 VAL A CA 1
ATOM 771 C C . VAL A 1 103 ? 9.603 7.772 -9.527 1.00 95.06 103 VAL A C 1
ATOM 773 O O . VAL A 1 103 ? 10.824 7.782 -9.381 1.00 95.06 103 VAL A O 1
ATOM 776 N N . GLN A 1 104 ? 8.934 8.805 -10.033 1.00 93.38 104 GLN A N 1
ATOM 777 C CA . GLN A 1 104 ? 9.567 10.056 -10.440 1.00 93.38 104 GLN A CA 1
ATOM 778 C C . GLN A 1 104 ? 9.360 11.123 -9.363 1.00 93.38 104 GLN A C 1
ATOM 780 O O . GLN A 1 104 ? 8.317 11.129 -8.706 1.00 93.38 104 GLN A O 1
ATOM 785 N N . PRO A 1 105 ? 10.314 12.051 -9.185 1.00 90.88 105 PRO A N 1
ATOM 786 C CA . PRO A 1 105 ? 10.158 13.138 -8.231 1.00 90.88 105 PRO A CA 1
ATOM 787 C C . PRO A 1 105 ? 8.941 14.011 -8.582 1.00 90.88 105 PRO A C 1
ATOM 789 O O . PRO A 1 105 ? 8.697 14.287 -9.764 1.00 90.88 105 PRO A O 1
ATOM 792 N N . PRO A 1 106 ? 8.182 14.484 -7.575 1.00 87.75 106 PRO A N 1
ATOM 793 C CA . PRO A 1 106 ? 7.056 15.375 -7.812 1.00 87.75 106 PRO A CA 1
ATOM 794 C C . PRO A 1 106 ? 7.548 16.676 -8.454 1.00 87.75 106 PRO A C 1
ATOM 796 O O . PRO A 1 106 ? 8.534 17.273 -8.021 1.00 87.75 106 PRO A O 1
ATOM 799 N N . CYS A 1 107 ? 6.846 17.133 -9.489 1.00 87.38 107 CYS A N 1
ATOM 800 C CA . CYS A 1 107 ? 7.182 18.354 -10.211 1.00 87.38 107 CYS A CA 1
ATOM 801 C C . CYS A 1 107 ? 5.924 19.219 -10.386 1.00 87.38 107 CYS A C 1
ATOM 803 O O . CYS A 1 107 ? 4.946 18.739 -10.966 1.00 87.38 107 CYS A O 1
ATOM 805 N N . PRO A 1 108 ? 5.919 20.476 -9.899 1.00 88.12 108 PRO A N 1
ATOM 806 C CA . PRO A 1 108 ? 4.823 21.403 -10.155 1.00 88.12 108 PRO A CA 1
ATOM 807 C C . PRO A 1 108 ? 4.641 21.647 -11.661 1.00 88.12 108 PRO A C 1
ATOM 809 O O . PRO A 1 108 ? 5.643 21.794 -12.360 1.00 88.12 108 PRO A O 1
ATOM 812 N N . PRO A 1 109 ? 3.402 21.815 -12.163 1.00 87.00 109 PRO A N 1
ATOM 813 C CA . PRO A 1 109 ? 3.155 22.065 -13.588 1.00 87.00 109 PRO A CA 1
ATOM 814 C C . PRO A 1 109 ? 3.853 23.316 -14.145 1.00 87.00 109 PRO A C 1
ATOM 816 O O . PRO A 1 109 ? 4.100 23.410 -15.341 1.00 87.00 109 PRO A O 1
ATOM 819 N N . SER A 1 110 ? 4.166 24.287 -13.282 1.00 93.31 110 SER A N 1
ATOM 820 C CA . SER A 1 110 ? 4.836 25.543 -13.636 1.00 93.31 110 SER A CA 1
ATOM 821 C C . SER A 1 110 ? 6.361 25.437 -13.753 1.00 93.31 110 SER A C 1
ATOM 823 O O . SER A 1 110 ? 7.015 26.423 -14.098 1.00 93.31 110 SER A O 1
ATOM 825 N N . ARG A 1 111 ? 6.955 24.282 -13.432 1.00 90.81 111 ARG A N 1
ATOM 826 C CA . ARG A 1 111 ? 8.403 24.052 -13.493 1.00 90.81 111 ARG A CA 1
ATOM 827 C C . ARG A 1 111 ? 8.739 23.088 -14.634 1.00 90.81 111 ARG A C 1
ATOM 829 O O . ARG A 1 111 ? 7.934 22.214 -14.950 1.00 90.81 111 ARG A O 1
ATOM 836 N N . PRO A 1 112 ? 9.927 23.219 -15.254 1.00 90.44 112 PRO A N 1
ATOM 837 C CA . PRO A 1 112 ? 10.389 22.218 -16.204 1.00 90.44 112 PRO A CA 1
ATOM 838 C C . PRO A 1 112 ? 10.487 20.858 -15.508 1.00 90.44 112 PRO A C 1
ATOM 840 O O . PRO A 1 112 ? 10.943 20.769 -14.363 1.00 90.44 112 PRO A O 1
ATOM 843 N N . ARG A 1 113 ? 10.054 19.804 -16.206 1.00 86.75 113 ARG A N 1
ATOM 844 C CA . ARG A 1 113 ? 10.106 18.440 -15.681 1.00 86.75 113 ARG A CA 1
ATOM 845 C C . ARG A 1 113 ? 11.573 18.052 -15.424 1.00 86.75 113 ARG A C 1
ATOM 847 O O . ARG A 1 113 ? 12.402 18.266 -16.310 1.00 86.75 113 ARG A O 1
ATOM 854 N N . PRO A 1 114 ? 11.906 17.497 -14.244 1.00 88.12 114 PRO A N 1
ATOM 855 C CA . PRO A 1 114 ? 13.246 16.988 -13.980 1.00 88.12 114 PRO A CA 1
ATOM 856 C C . PRO A 1 114 ? 13.601 15.846 -14.947 1.00 88.12 114 PRO A C 1
ATOM 858 O O . PRO A 1 114 ? 12.703 15.233 -15.533 1.00 88.12 114 PRO A O 1
ATOM 861 N N . PRO A 1 115 ? 14.900 15.545 -15.122 1.00 91.00 115 PRO A N 1
ATOM 862 C CA . PRO A 1 115 ? 15.317 14.392 -15.907 1.00 91.00 115 PRO A CA 1
ATOM 863 C C . PRO A 1 115 ? 14.725 13.101 -15.335 1.00 91.00 115 PRO A C 1
ATOM 865 O O . PRO A 1 115 ? 14.457 12.995 -14.135 1.00 91.00 115 PRO A O 1
ATOM 868 N N . PHE A 1 116 ? 14.542 12.115 -16.211 1.00 93.12 116 PHE A N 1
ATOM 869 C CA . PHE A 1 116 ? 14.027 10.808 -15.828 1.00 93.12 116 PHE A CA 1
ATOM 870 C C . PHE A 1 116 ? 14.913 10.166 -14.753 1.00 93.12 116 PHE A C 1
ATOM 872 O O . PHE A 1 116 ? 16.123 10.003 -14.931 1.00 93.12 116 PHE A O 1
ATOM 879 N N . THR A 1 117 ? 14.297 9.802 -13.633 1.00 94.31 117 THR A N 1
ATOM 880 C CA . THR A 1 117 ? 14.948 9.094 -12.532 1.00 94.31 117 THR A CA 1
ATOM 881 C C . THR A 1 117 ? 14.992 7.611 -12.855 1.00 94.31 117 THR A C 1
ATOM 883 O O . THR A 1 117 ? 13.951 6.978 -13.026 1.00 94.31 117 THR A O 1
ATOM 886 N N . GLN A 1 118 ? 16.207 7.073 -12.947 1.00 95.31 118 GLN A N 1
ATOM 887 C CA . GLN A 1 118 ? 16.441 5.660 -13.230 1.00 95.31 118 GLN A CA 1
ATOM 888 C C . GLN A 1 118 ? 16.038 4.766 -12.043 1.00 95.31 118 GLN A C 1
ATOM 890 O O . GLN A 1 118 ? 16.028 5.237 -10.901 1.00 95.31 118 GLN A O 1
ATOM 895 N N . PRO A 1 119 ? 15.744 3.475 -12.290 1.00 95.50 119 PRO A N 1
ATOM 896 C CA . PRO A 1 119 ? 15.515 2.491 -11.237 1.00 95.50 119 PRO A CA 1
ATOM 897 C C . PRO A 1 119 ? 16.659 2.466 -10.223 1.00 95.50 119 PRO A C 1
ATOM 899 O O . PRO A 1 119 ? 17.831 2.315 -10.578 1.00 95.50 119 PRO A O 1
ATOM 902 N N . LEU A 1 120 ? 16.325 2.589 -8.941 1.00 95.81 120 LEU A N 1
ATOM 903 C CA . LEU A 1 120 ? 17.300 2.480 -7.869 1.00 95.81 120 LEU A CA 1
ATOM 904 C C . LEU A 1 120 ? 17.725 1.015 -7.747 1.00 95.81 120 LEU A C 1
ATOM 906 O O . LEU A 1 120 ? 16.925 0.173 -7.342 1.00 95.81 120 LEU A O 1
ATOM 910 N N . ALA A 1 121 ? 18.992 0.717 -8.050 1.00 95.12 121 ALA A N 1
ATOM 911 C CA . ALA A 1 121 ? 19.512 -0.653 -8.074 1.00 95.12 121 ALA A CA 1
ATOM 912 C C . ALA A 1 121 ? 19.199 -1.436 -6.787 1.00 95.12 121 ALA A C 1
ATOM 914 O O . ALA A 1 121 ? 18.767 -2.580 -6.854 1.00 95.12 121 ALA A O 1
ATOM 915 N N . ALA A 1 122 ? 19.332 -0.795 -5.621 1.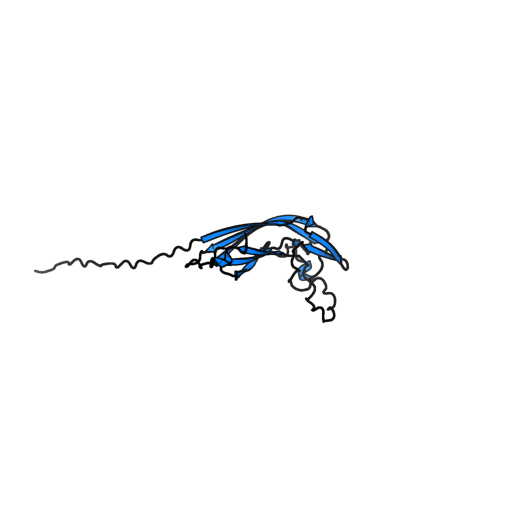00 95.06 122 ALA A N 1
ATOM 916 C CA . ALA A 1 122 ? 19.009 -1.415 -4.339 1.00 95.06 122 ALA A CA 1
ATOM 917 C C . ALA A 1 122 ? 17.522 -1.788 -4.209 1.00 95.06 122 ALA A C 1
ATOM 919 O O . ALA A 1 122 ? 17.219 -2.848 -3.680 1.00 95.06 122 ALA A O 1
ATOM 920 N N . ALA A 1 123 ? 16.598 -0.959 -4.710 1.00 94.19 123 ALA A N 1
ATOM 921 C CA . ALA A 1 123 ? 15.162 -1.242 -4.654 1.00 94.19 123 ALA A CA 1
ATOM 922 C C . ALA A 1 123 ? 14.754 -2.338 -5.651 1.00 94.19 123 ALA A C 1
ATOM 924 O O . ALA A 1 123 ? 13.915 -3.176 -5.335 1.00 94.19 123 ALA A O 1
ATOM 925 N N . TYR A 1 124 ? 15.371 -2.358 -6.835 1.00 95.81 124 TYR A N 1
ATOM 926 C CA . TYR A 1 124 ? 15.070 -3.344 -7.877 1.00 95.81 124 TYR A CA 1
ATOM 927 C C . TYR A 1 124 ? 15.770 -4.694 -7.671 1.00 95.81 124 TYR A C 1
ATOM 929 O O . TYR A 1 124 ? 15.377 -5.679 -8.283 1.00 95.81 124 TYR A O 1
ATOM 937 N N . ALA A 1 125 ? 16.763 -4.759 -6.783 1.00 96.19 125 ALA A N 1
ATOM 938 C CA . ALA A 1 125 ? 17.408 -6.000 -6.360 1.00 96.19 125 ALA A CA 1
ATOM 939 C C . ALA A 1 125 ? 16.713 -6.678 -5.162 1.00 96.19 125 ALA A C 1
ATOM 941 O O . ALA A 1 125 ? 17.179 -7.720 -4.705 1.00 96.19 125 ALA A O 1
ATOM 942 N N . MET A 1 126 ? 15.624 -6.106 -4.631 1.00 94.56 126 MET A N 1
ATOM 943 C CA . MET A 1 126 ? 14.908 -6.683 -3.491 1.00 94.56 126 MET A CA 1
ATOM 944 C C . MET A 1 126 ? 14.149 -7.950 -3.893 1.00 94.56 126 MET A C 1
ATOM 946 O O . MET A 1 126 ? 13.290 -7.915 -4.774 1.00 94.56 126 MET A O 1
ATOM 950 N N . ASP A 1 127 ? 14.419 -9.050 -3.186 1.00 96.38 127 ASP A N 1
ATOM 951 C CA . ASP A 1 127 ? 13.702 -10.328 -3.321 1.00 96.38 127 ASP A CA 1
ATOM 952 C C . ASP A 1 127 ? 12.551 -10.473 -2.308 1.00 96.38 127 ASP A C 1
ATOM 954 O O . ASP A 1 127 ? 12.196 -11.560 -1.860 1.00 96.38 127 ASP A O 1
ATOM 958 N N . VAL A 1 128 ? 11.983 -9.341 -1.892 1.00 95.19 128 VAL A N 1
ATOM 959 C CA . VAL A 1 128 ? 10.889 -9.267 -0.921 1.00 95.19 128 VAL A CA 1
ATOM 960 C C . VAL A 1 128 ? 9.765 -8.432 -1.517 1.00 95.19 128 VAL A C 1
ATOM 962 O O . VAL A 1 128 ? 10.016 -7.423 -2.184 1.00 95.19 128 VAL A O 1
ATOM 965 N N . LYS A 1 129 ? 8.517 -8.838 -1.251 1.00 94.12 129 LYS A N 1
ATOM 966 C CA . LYS A 1 129 ? 7.333 -8.081 -1.665 1.00 94.12 129 LYS A CA 1
ATOM 967 C C . LYS A 1 129 ? 7.388 -6.665 -1.098 1.00 94.12 129 LYS A C 1
ATOM 969 O O . LYS A 1 129 ? 7.453 -6.470 0.115 1.00 94.12 129 LYS A O 1
ATOM 974 N N . THR A 1 130 ? 7.341 -5.690 -1.995 1.00 92.56 130 THR A N 1
ATOM 975 C CA . THR A 1 130 ? 7.354 -4.259 -1.700 1.00 92.56 130 THR A CA 1
ATOM 976 C C . THR A 1 130 ? 6.059 -3.633 -2.225 1.00 92.56 130 THR A C 1
ATOM 978 O O . THR A 1 130 ? 5.695 -3.943 -3.358 1.00 92.56 130 THR A O 1
ATOM 981 N N . PRO A 1 131 ? 5.366 -2.765 -1.460 1.00 93.50 131 PRO A N 1
ATOM 982 C CA . PRO A 1 131 ? 5.544 -2.519 -0.021 1.00 93.50 131 PRO A CA 1
ATOM 983 C C . PRO A 1 131 ? 5.449 -3.798 0.829 1.00 93.50 131 PRO A C 1
ATOM 985 O O . PRO A 1 131 ? 4.915 -4.801 0.367 1.00 93.50 131 PRO A O 1
ATOM 988 N N . VAL A 1 132 ? 5.986 -3.794 2.052 1.00 92.94 132 VAL A N 1
ATOM 989 C CA . VAL A 1 132 ? 5.965 -4.980 2.939 1.00 92.94 132 VAL A CA 1
ATOM 990 C C . VAL A 1 132 ? 4.577 -5.204 3.546 1.00 92.94 132 VAL A C 1
ATOM 992 O O . VAL A 1 132 ? 4.127 -6.344 3.646 1.00 92.94 132 VAL A O 1
ATOM 995 N N . ASP A 1 133 ? 3.876 -4.123 3.874 1.00 94.62 133 ASP A N 1
ATOM 996 C CA . ASP A 1 133 ? 2.566 -4.183 4.516 1.00 94.62 133 ASP A CA 1
ATOM 997 C C . ASP A 1 133 ? 1.434 -4.074 3.488 1.00 94.62 133 ASP A C 1
ATOM 999 O O . ASP A 1 133 ? 1.447 -3.189 2.626 1.00 94.62 133 ASP A O 1
ATOM 1003 N N . LEU A 1 134 ? 0.421 -4.939 3.607 1.00 94.88 134 LEU A N 1
ATOM 1004 C CA . LEU A 1 134 ? -0.808 -4.872 2.801 1.00 94.88 134 LEU A CA 1
ATOM 1005 C C . LEU A 1 134 ? -1.638 -3.626 3.113 1.00 94.88 134 LEU A C 1
ATOM 1007 O O . LEU A 1 134 ? -2.304 -3.087 2.231 1.00 94.88 134 LEU A O 1
ATOM 1011 N N . ALA A 1 135 ? -1.588 -3.154 4.356 1.00 95.62 135 ALA A N 1
ATOM 1012 C CA . ALA A 1 135 ? -2.159 -1.877 4.730 1.00 95.62 135 ALA A CA 1
ATOM 1013 C C . ALA A 1 135 ? -1.343 -1.210 5.836 1.00 95.62 135 ALA A C 1
ATOM 1015 O O . ALA A 1 135 ? -0.769 -1.878 6.693 1.00 95.62 135 ALA A O 1
ATOM 1016 N N . VAL A 1 136 ? -1.316 0.119 5.820 1.00 94.94 136 VAL A N 1
ATOM 1017 C CA . VAL A 1 136 ? -0.615 0.954 6.796 1.00 94.94 136 VAL A CA 1
ATOM 1018 C C . VAL A 1 136 ? -1.632 1.849 7.489 1.00 94.94 136 VAL A C 1
ATOM 1020 O O . VAL A 1 136 ? -2.388 2.572 6.831 1.00 94.94 136 VAL A O 1
ATOM 1023 N N . LEU A 1 137 ? -1.641 1.797 8.821 1.00 94.44 137 LEU A N 1
ATOM 1024 C CA . LEU A 1 137 ? -2.487 2.646 9.647 1.00 94.44 137 LEU A CA 1
ATOM 1025 C C . LEU A 1 137 ? -2.010 4.097 9.532 1.00 94.44 137 LEU A C 1
ATOM 1027 O O . LEU A 1 137 ? -0.836 4.400 9.743 1.00 94.44 137 LEU A O 1
ATOM 1031 N N . GLY A 1 138 ? -2.924 4.982 9.161 1.00 92.12 138 GLY A N 1
ATOM 1032 C CA . GLY A 1 138 ? -2.708 6.419 9.128 1.00 92.12 138 GLY A CA 1
ATOM 1033 C C . GLY A 1 138 ? -3.197 7.096 10.404 1.00 92.12 138 GLY A C 1
ATOM 1034 O O . GLY A 1 138 ? -3.287 6.499 11.473 1.00 92.12 138 GLY A O 1
ATOM 1035 N N . ASN A 1 139 ? -3.518 8.381 10.279 1.00 90.75 139 ASN A N 1
ATOM 1036 C CA . ASN A 1 139 ? -3.955 9.192 11.408 1.00 90.75 139 ASN A CA 1
ATOM 1037 C C . ASN A 1 139 ? -5.454 9.029 11.686 1.00 90.75 139 ASN A C 1
ATOM 1039 O O . ASN A 1 139 ? -6.259 8.807 10.776 1.00 90.75 139 ASN A O 1
ATOM 1043 N N . THR A 1 140 ? -5.821 9.230 12.950 1.00 91.19 140 THR A N 1
ATOM 1044 C CA . THR A 1 140 ? -7.210 9.418 13.374 1.00 91.19 140 THR A CA 1
ATOM 1045 C C . THR A 1 140 ? -7.627 10.867 13.152 1.00 91.19 140 THR A C 1
ATOM 1047 O O . THR A 1 140 ? -6.899 11.809 13.475 1.00 9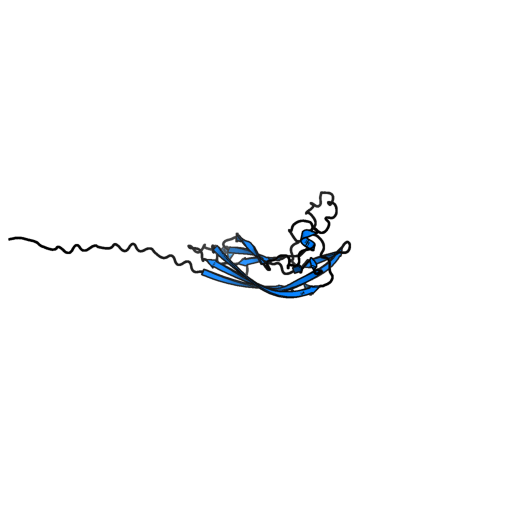1.19 140 THR A O 1
ATOM 1050 N N . HIS A 1 141 ? -8.822 11.050 12.611 1.00 89.56 141 HIS A N 1
ATOM 1051 C CA . HIS A 1 141 ? -9.404 12.341 12.292 1.00 89.56 141 HIS A CA 1
ATOM 1052 C C . HIS A 1 141 ? -10.805 12.442 12.880 1.00 89.56 141 HIS A C 1
ATOM 1054 O O . HIS A 1 141 ? -11.537 11.457 12.957 1.00 89.56 141 HIS A O 1
ATOM 1060 N N . THR A 1 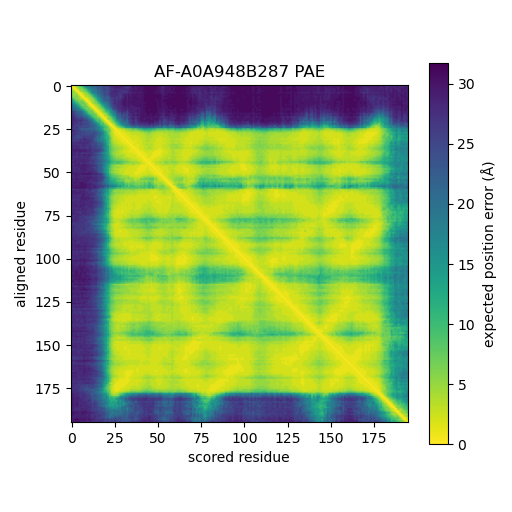142 ? -11.202 13.660 13.240 1.00 87.38 142 THR A N 1
ATOM 1061 C CA . THR A 1 142 ? -12.556 13.944 13.709 1.00 87.38 142 THR A CA 1
ATOM 1062 C C . THR A 1 142 ? -13.163 15.047 12.857 1.00 87.38 142 THR A C 1
ATOM 1064 O O . THR A 1 142 ? -12.596 16.133 12.736 1.00 87.38 142 THR A O 1
ATOM 1067 N N . MET A 1 143 ? -14.335 14.791 12.277 1.00 84.94 143 MET A N 1
ATOM 1068 C CA . MET A 1 143 ? -15.067 15.758 11.462 1.00 84.94 143 MET A CA 1
ATOM 1069 C C . MET A 1 143 ? -16.548 15.734 11.830 1.00 84.94 143 MET A C 1
ATOM 1071 O O . MET A 1 143 ? -17.200 14.699 11.764 1.00 84.94 143 MET A O 1
ATOM 1075 N N . ARG A 1 144 ? -17.100 16.893 12.214 1.00 84.19 144 ARG A N 1
ATOM 1076 C CA . ARG A 1 144 ? -18.533 17.064 12.546 1.00 84.19 144 ARG A CA 1
ATOM 1077 C C . ARG A 1 144 ? -19.069 16.117 13.637 1.00 84.19 144 ARG A C 1
ATOM 1079 O O . ARG A 1 144 ? -20.270 15.869 13.695 1.00 84.19 144 ARG A O 1
ATOM 1086 N N . GLY A 1 145 ? -18.200 15.650 14.532 1.00 81.38 145 GLY A N 1
ATOM 1087 C CA . GLY A 1 145 ? -18.552 14.695 15.586 1.00 81.38 145 GLY A CA 1
ATOM 1088 C C . GLY A 1 145 ? -18.417 13.229 15.172 1.00 81.38 145 GLY A C 1
ATOM 1089 O O . GLY A 1 145 ? -18.690 12.366 15.991 1.00 81.38 145 GLY A O 1
ATOM 1090 N N . TYR A 1 146 ? -17.964 12.932 13.956 1.00 84.06 146 TYR A N 1
ATOM 1091 C CA . TYR A 1 146 ? -17.573 11.586 13.540 1.00 84.06 146 TYR A CA 1
ATOM 1092 C C . TYR A 1 146 ? -16.066 11.420 13.670 1.00 84.06 146 TYR A C 1
ATOM 1094 O O . TYR A 1 146 ? -15.327 12.337 13.308 1.00 84.06 146 TYR A O 1
ATOM 1102 N N . THR A 1 147 ? -15.621 10.260 14.146 1.00 89.38 147 THR A N 1
ATOM 1103 C CA . THR A 1 147 ? -14.204 9.899 14.201 1.00 89.38 147 THR A CA 1
ATOM 1104 C C . THR A 1 147 ? -13.932 8.822 13.162 1.00 89.38 147 THR A C 1
ATOM 1106 O O . THR A 1 147 ? -14.668 7.846 13.060 1.00 89.38 147 THR A O 1
ATOM 1109 N N . PHE A 1 148 ? -12.897 9.009 12.354 1.00 91.81 148 PHE A N 1
ATOM 1110 C CA . PHE A 1 148 ? -12.475 8.034 11.358 1.00 91.81 148 PHE A CA 1
ATOM 1111 C C . PHE A 1 148 ? -10.962 7.903 11.353 1.00 91.81 148 PHE A C 1
ATOM 1113 O O . PHE A 1 148 ? -10.241 8.856 11.647 1.00 91.81 148 PHE A O 1
ATOM 1120 N N . VAL A 1 149 ? -10.486 6.720 10.997 1.00 94.00 149 VAL A N 1
ATOM 1121 C CA . VAL A 1 149 ? -9.066 6.447 10.822 1.00 94.00 149 VAL A CA 1
ATOM 1122 C C . VAL A 1 149 ? -8.753 6.281 9.344 1.00 94.00 149 VAL A C 1
ATOM 1124 O O . VAL A 1 149 ? -9.449 5.561 8.624 1.00 94.00 149 VAL A O 1
ATOM 1127 N N . SER A 1 150 ? -7.718 6.980 8.885 1.00 94.62 150 SER A N 1
ATOM 1128 C CA . SER A 1 150 ? -7.198 6.809 7.531 1.00 94.62 150 SER A CA 1
ATOM 1129 C C . SER A 1 150 ? -6.382 5.521 7.468 1.00 94.62 150 SER A C 1
ATOM 1131 O O . SER A 1 150 ? -5.502 5.320 8.299 1.00 94.62 150 SER A O 1
ATOM 1133 N N . VAL A 1 151 ? -6.610 4.675 6.470 1.00 95.25 151 VAL A N 1
ATOM 1134 C CA . VAL A 1 151 ? -5.816 3.463 6.223 1.00 95.25 151 VAL A CA 1
ATOM 1135 C C . VAL A 1 151 ? -5.341 3.476 4.775 1.00 95.25 151 VAL A C 1
ATOM 1137 O O . VAL A 1 151 ? -6.150 3.611 3.856 1.00 95.25 151 VAL A O 1
ATOM 1140 N N . ARG A 1 152 ? -4.028 3.348 4.554 1.00 95.00 152 ARG A N 1
ATOM 1141 C CA . ARG A 1 152 ? -3.448 3.174 3.212 1.00 95.00 152 ARG A CA 1
ATOM 1142 C C . ARG A 1 152 ? -3.421 1.688 2.887 1.00 95.00 152 ARG A C 1
ATOM 1144 O O . ARG A 1 152 ? -2.651 0.957 3.493 1.00 95.00 152 ARG A O 1
ATOM 1151 N N . LEU A 1 153 ? -4.216 1.262 1.919 1.00 95.50 153 LEU A N 1
ATOM 1152 C CA . LEU A 1 153 ? -4.215 -0.078 1.344 1.00 95.50 153 LEU A CA 1
ATOM 1153 C C . LEU A 1 153 ? -3.192 -0.145 0.203 1.00 95.50 153 LEU A C 1
ATOM 1155 O O . LEU A 1 153 ? -3.156 0.742 -0.654 1.00 95.50 153 LEU A O 1
ATOM 1159 N N . ASN A 1 154 ? -2.400 -1.211 0.164 1.00 95.62 154 ASN A N 1
ATOM 1160 C CA . ASN A 1 154 ? -1.414 -1.491 -0.879 1.00 95.62 154 ASN A CA 1
ATOM 1161 C C . ASN A 1 154 ? -1.822 -2.770 -1.636 1.00 95.62 154 ASN A C 1
ATOM 1163 O O . ASN A 1 154 ? -1.237 -3.827 -1.398 1.00 95.62 154 ASN A O 1
ATOM 1167 N N . PRO A 1 155 ? -2.833 -2.704 -2.524 1.00 95.31 155 PRO A N 1
ATOM 1168 C CA . PRO A 1 155 ? -3.295 -3.877 -3.260 1.00 95.31 155 PRO A CA 1
ATOM 1169 C C . PRO A 1 155 ? -2.299 -4.333 -4.328 1.00 95.31 155 PRO A C 1
ATOM 1171 O O . PRO A 1 155 ? -2.250 -5.515 -4.636 1.00 95.31 155 PRO A O 1
ATOM 1174 N N . MET A 1 156 ? -1.484 -3.423 -4.871 1.00 95.62 156 MET A N 1
ATOM 1175 C CA . MET A 1 156 ? -0.425 -3.765 -5.819 1.00 95.62 156 MET A CA 1
ATOM 1176 C C . MET A 1 156 ? 0.913 -3.861 -5.099 1.00 95.62 156 MET A C 1
ATOM 1178 O O . MET A 1 156 ? 1.384 -2.887 -4.502 1.00 95.62 156 MET A O 1
ATOM 1182 N N . ARG A 1 157 ? 1.545 -5.028 -5.184 1.00 95.38 157 ARG A N 1
ATOM 1183 C CA . ARG A 1 157 ? 2.849 -5.305 -4.572 1.00 95.38 157 ARG A CA 1
ATOM 1184 C C . ARG A 1 157 ? 3.738 -6.003 -5.584 1.00 95.38 157 ARG A C 1
ATOM 1186 O O . ARG A 1 157 ? 3.248 -6.728 -6.436 1.00 95.38 157 ARG A O 1
ATOM 1193 N N . ALA A 1 158 ? 5.043 -5.794 -5.521 1.00 96.31 158 ALA A N 1
ATOM 1194 C CA . ALA A 1 158 ? 5.971 -6.432 -6.450 1.00 96.31 158 ALA A CA 1
ATOM 1195 C C . ALA A 1 158 ? 7.142 -7.071 -5.718 1.00 96.31 158 ALA A C 1
ATOM 1197 O O . ALA A 1 158 ? 7.539 -6.594 -4.655 1.00 96.31 158 ALA A O 1
ATOM 1198 N N . ILE A 1 159 ? 7.712 -8.115 -6.316 1.00 97.56 159 ILE A N 1
ATOM 1199 C CA . ILE A 1 159 ? 9.045 -8.624 -5.989 1.00 97.56 159 ILE A CA 1
ATOM 1200 C C . ILE A 1 159 ? 9.968 -8.180 -7.130 1.00 97.56 159 ILE A C 1
ATOM 1202 O O . ILE A 1 159 ? 10.027 -8.848 -8.167 1.00 97.56 159 ILE A O 1
ATOM 1206 N N . PRO A 1 160 ? 10.667 -7.037 -6.993 1.00 95.75 160 PRO A N 1
ATOM 1207 C CA . PRO A 1 160 ? 11.392 -6.441 -8.111 1.00 95.75 160 PRO A CA 1
ATOM 1208 C C . PRO A 1 160 ? 12.504 -7.333 -8.668 1.00 95.75 160 PRO A C 1
ATOM 1210 O O . PRO A 1 160 ? 12.667 -7.391 -9.887 1.00 95.75 160 PRO A O 1
ATOM 1213 N N . ALA A 1 161 ? 13.211 -8.077 -7.807 1.00 96.94 161 ALA A N 1
ATOM 1214 C CA . ALA A 1 161 ? 14.277 -8.985 -8.232 1.00 96.94 161 ALA A CA 1
ATOM 1215 C C . ALA A 1 161 ? 13.771 -10.117 -9.140 1.00 96.94 161 ALA A C 1
ATOM 1217 O O . ALA A 1 161 ? 14.492 -10.549 -10.039 1.00 96.94 161 ALA A O 1
ATOM 1218 N N . ARG A 1 162 ? 12.527 -10.565 -8.926 1.00 97.19 162 ARG A N 1
ATOM 1219 C CA . ARG A 1 162 ? 11.876 -11.624 -9.714 1.00 97.19 162 ARG A CA 1
ATOM 1220 C C . ARG A 1 162 ? 11.058 -11.101 -10.881 1.00 97.19 162 ARG A C 1
ATOM 1222 O O . ARG A 1 162 ? 10.632 -11.896 -11.704 1.00 97.19 162 ARG A O 1
ATOM 1229 N N . ARG A 1 163 ? 10.859 -9.779 -10.975 1.00 96.81 163 ARG A N 1
ATOM 1230 C CA . ARG A 1 163 ? 10.004 -9.147 -11.995 1.00 96.81 163 ARG A CA 1
ATOM 1231 C C . ARG A 1 163 ? 8.549 -9.617 -11.934 1.00 96.81 163 ARG A C 1
ATOM 1233 O O . ARG A 1 163 ? 7.863 -9.705 -12.948 1.00 96.81 163 ARG A O 1
ATOM 1240 N N . GLU A 1 164 ? 8.090 -9.882 -10.717 1.00 97.81 164 GLU A N 1
ATOM 1241 C CA . GLU A 1 164 ? 6.739 -10.347 -10.424 1.00 97.81 164 GLU A CA 1
ATOM 1242 C C . GLU A 1 164 ? 5.930 -9.229 -9.765 1.00 97.81 164 GLU A C 1
ATOM 1244 O O . GLU A 1 164 ? 6.399 -8.553 -8.841 1.00 97.81 164 GLU A O 1
ATOM 1249 N N . VAL A 1 165 ? 4.693 -9.064 -10.217 1.00 97.31 165 VAL A N 1
ATOM 1250 C CA . VAL A 1 165 ? 3.696 -8.153 -9.661 1.00 97.31 165 VAL A CA 1
ATOM 1251 C C . VAL A 1 165 ? 2.523 -8.982 -9.164 1.00 97.31 165 VAL A C 1
ATOM 1253 O O . VAL A 1 165 ? 2.018 -9.858 -9.861 1.00 97.31 165 VAL A O 1
ATOM 1256 N N . TYR A 1 166 ? 2.079 -8.669 -7.960 1.00 97.62 166 TYR A N 1
ATOM 1257 C CA . TYR A 1 166 ? 0.998 -9.315 -7.245 1.00 97.62 166 TYR A CA 1
ATOM 1258 C C . TYR A 1 166 ? -0.144 -8.325 -7.031 1.00 97.62 166 TYR A C 1
ATOM 1260 O O . TYR A 1 166 ? 0.092 -7.137 -6.782 1.00 97.62 166 TYR A O 1
ATOM 1268 N N . LEU A 1 167 ? -1.366 -8.842 -7.101 1.00 97.25 167 LEU A N 1
ATOM 1269 C CA . LEU A 1 167 ? -2.595 -8.126 -6.781 1.00 97.25 167 LEU A CA 1
ATOM 1270 C C . LEU A 1 167 ? -3.243 -8.789 -5.566 1.00 97.25 167 LEU A C 1
ATOM 1272 O O . LEU A 1 167 ? -3.501 -9.989 -5.589 1.00 97.25 167 LEU A O 1
ATOM 1276 N N . ALA A 1 168 ? -3.520 -8.014 -4.522 1.00 96.69 168 ALA A N 1
ATOM 1277 C CA . ALA A 1 168 ? -4.360 -8.450 -3.419 1.00 96.69 168 ALA A CA 1
ATOM 1278 C C . ALA A 1 168 ? -5.835 -8.319 -3.819 1.00 96.69 168 ALA A C 1
ATOM 1280 O O . ALA A 1 168 ? -6.360 -7.205 -3.856 1.00 96.69 168 ALA A O 1
ATOM 1281 N N . GLU A 1 169 ? -6.499 -9.435 -4.123 1.00 95.19 169 GLU A N 1
ATOM 1282 C CA . GLU A 1 169 ? -7.907 -9.426 -4.552 1.00 95.19 169 GLU A CA 1
ATOM 1283 C C . GLU A 1 169 ? -8.847 -9.077 -3.401 1.00 95.19 169 GLU A C 1
ATOM 1285 O O . GLU A 1 169 ? -9.901 -8.470 -3.597 1.00 95.19 169 GLU A O 1
ATOM 1290 N N . SER A 1 170 ? -8.447 -9.424 -2.178 1.00 94.31 170 SER A N 1
ATOM 1291 C CA . SER A 1 170 ? -9.159 -9.062 -0.963 1.00 94.31 170 SER A CA 1
ATOM 1292 C C . SER A 1 170 ? -8.199 -8.535 0.096 1.00 94.31 170 SER A C 1
ATOM 1294 O O . SER A 1 170 ? -7.118 -9.085 0.312 1.00 94.31 170 SER A O 1
ATOM 1296 N N . ILE A 1 171 ? -8.601 -7.456 0.768 1.00 96.31 171 ILE A N 1
ATOM 1297 C CA . ILE A 1 171 ? -7.922 -6.930 1.953 1.00 96.31 171 ILE A CA 1
ATOM 1298 C C . ILE A 1 171 ? -8.974 -6.717 3.037 1.00 96.31 171 ILE A C 1
ATOM 1300 O O . ILE A 1 171 ? -9.853 -5.864 2.909 1.00 96.31 171 ILE A O 1
ATOM 1304 N N . SER A 1 172 ? -8.879 -7.493 4.109 1.00 96.69 172 SER A N 1
ATOM 1305 C CA . SER A 1 172 ? -9.672 -7.345 5.323 1.00 96.69 172 SER A CA 1
ATOM 1306 C C . SER A 1 172 ? -8.876 -6.555 6.346 1.00 96.69 172 SER A C 1
ATOM 1308 O O . SER A 1 172 ? -7.774 -6.954 6.729 1.00 96.69 172 SER A O 1
ATOM 1310 N N . VAL A 1 173 ? -9.421 -5.418 6.765 1.00 96.38 173 VAL A N 1
ATOM 1311 C CA . VAL A 1 173 ? -8.823 -4.561 7.786 1.00 96.38 173 VAL A CA 1
ATOM 1312 C C . VAL A 1 173 ? -9.703 -4.595 9.021 1.00 96.38 173 VAL A C 1
ATOM 1314 O O . VAL A 1 173 ? -10.857 -4.168 8.968 1.00 96.38 173 VAL A O 1
ATOM 1317 N N . THR A 1 174 ? -9.133 -5.039 10.135 1.00 95.75 174 THR A N 1
ATOM 1318 C CA . THR A 1 174 ? -9.771 -5.003 11.449 1.00 95.75 174 THR A CA 1
ATOM 1319 C C . THR A 1 174 ? -9.068 -3.967 12.312 1.00 95.75 174 THR A C 1
ATOM 1321 O O . THR A 1 174 ? -7.878 -4.086 12.608 1.00 95.75 174 THR A O 1
ATOM 1324 N N . VAL A 1 175 ? -9.809 -2.935 12.703 1.00 94.38 175 VAL A N 1
ATOM 1325 C CA . VAL A 1 175 ? -9.349 -1.867 13.593 1.00 94.38 175 VAL A CA 1
ATOM 1326 C C . VAL A 1 175 ? -9.897 -2.134 14.986 1.00 94.38 175 VAL A C 1
ATOM 1328 O O . VAL A 1 175 ? -11.115 -2.163 15.172 1.00 94.38 175 VAL A O 1
ATOM 1331 N N . THR A 1 176 ? -9.003 -2.280 15.957 1.00 93.88 176 THR A N 1
ATOM 1332 C CA . THR A 1 176 ? -9.351 -2.354 17.377 1.00 93.88 176 THR A CA 1
ATOM 1333 C C . THR A 1 176 ? -9.212 -0.963 17.987 1.00 93.88 176 THR A C 1
ATOM 1335 O O . THR A 1 176 ? -8.260 -0.229 17.697 1.00 93.88 176 THR A O 1
ATOM 1338 N N . TYR A 1 177 ? -10.169 -0.576 18.821 1.00 92.75 177 TYR A N 1
ATOM 1339 C CA . TYR A 1 177 ? -10.195 0.731 19.469 1.00 92.75 177 TYR A CA 1
ATOM 1340 C C . TYR A 1 177 ? -10.746 0.635 20.888 1.00 92.75 177 TYR A C 1
ATOM 1342 O O . TYR A 1 177 ? -11.456 -0.306 21.235 1.00 92.75 177 TYR A O 1
ATOM 1350 N N . ASN A 1 178 ? -10.444 1.639 21.703 1.00 90.25 178 ASN A N 1
ATOM 1351 C CA . ASN A 1 178 ? -11.093 1.848 22.989 1.00 90.25 178 ASN A CA 1
ATOM 1352 C C . ASN A 1 178 ? -12.194 2.891 22.834 1.00 90.25 178 ASN A C 1
ATOM 1354 O O . ASN A 1 178 ? -11.977 3.938 22.214 1.00 90.25 178 ASN A O 1
ATOM 1358 N N . ASP A 1 179 ? -13.358 2.621 23.420 1.00 82.44 179 ASP A N 1
ATOM 1359 C CA . ASP A 1 179 ? -14.415 3.622 23.506 1.00 82.44 179 ASP A CA 1
ATOM 1360 C C . ASP A 1 179 ? -13.938 4.853 24.296 1.00 82.44 179 ASP A C 1
ATOM 1362 O O . ASP A 1 179 ? -13.147 4.732 25.242 1.00 82.44 179 ASP A O 1
ATOM 1366 N N . PRO A 1 180 ? -14.412 6.058 23.937 1.00 73.00 180 PRO A N 1
ATOM 1367 C CA . PRO A 1 180 ? -14.084 7.255 24.695 1.00 73.00 180 PRO A CA 1
ATOM 1368 C C . PRO A 1 180 ? -14.600 7.149 26.134 1.00 73.00 180 PRO A C 1
ATOM 1370 O O . PRO A 1 180 ? -15.712 6.686 26.382 1.00 73.00 180 PRO A O 1
ATOM 1373 N N . ALA A 1 181 ? -13.858 7.725 27.083 1.00 60.12 181 ALA A N 1
ATOM 1374 C CA . ALA A 1 181 ? -14.324 7.878 28.466 1.00 60.12 181 ALA A CA 1
ATOM 1375 C C . ALA A 1 181 ? -15.620 8.717 28.583 1.00 60.12 181 ALA A C 1
ATOM 1377 O O . ALA A 1 181 ? -16.345 8.601 29.570 1.00 60.12 181 ALA A O 1
ATOM 1378 N N . THR A 1 182 ? -15.922 9.532 27.563 1.00 58.09 182 THR A N 1
ATOM 1379 C CA . THR A 1 182 ? -17.158 10.313 27.430 1.00 58.09 182 THR A CA 1
ATOM 1380 C C . THR A 1 182 ? -17.624 10.271 25.978 1.00 58.09 182 THR A C 1
ATOM 1382 O O . THR A 1 182 ? -16.915 10.767 25.104 1.00 58.09 182 THR A O 1
ATOM 1385 N N . THR A 1 183 ? -18.818 9.736 25.703 1.00 57.75 183 THR A N 1
ATOM 1386 C CA . THR A 1 183 ? -19.408 9.760 24.355 1.00 57.75 183 THR A CA 1
ATOM 1387 C C . THR A 1 183 ? -19.575 11.209 23.879 1.00 57.75 183 THR A C 1
ATOM 1389 O O . THR A 1 183 ? -20.313 11.972 24.509 1.00 57.75 183 THR A O 1
ATOM 1392 N N . PRO A 1 184 ? -18.928 11.626 22.780 1.00 58.91 184 PRO A N 1
ATOM 1393 C CA . PRO A 1 184 ? -19.134 12.955 22.233 1.00 58.91 184 PRO A CA 1
ATOM 1394 C C . PRO A 1 184 ? -20.557 13.073 21.683 1.00 58.91 184 PRO A C 1
ATOM 1396 O O . PRO A 1 184 ? -21.009 12.245 20.893 1.00 58.91 184 PRO A O 1
ATOM 1399 N N . THR A 1 185 ? -21.274 14.125 22.077 1.00 59.22 185 THR A N 1
ATOM 1400 C CA . THR A 1 185 ? -22.617 14.394 21.556 1.00 59.22 185 THR A CA 1
ATOM 1401 C C . THR A 1 185 ? -22.527 14.854 20.102 1.00 59.22 185 THR A C 1
ATOM 1403 O O . THR A 1 185 ? -22.145 15.993 19.818 1.00 59.22 185 THR A O 1
ATOM 1406 N N . VAL A 1 186 ? -22.907 13.984 19.165 1.00 60.78 186 VAL A N 1
ATOM 1407 C CA . VAL A 1 186 ? -23.106 14.370 17.763 1.00 60.78 186 VAL A CA 1
ATOM 1408 C C . VAL A 1 186 ? -24.343 15.262 17.687 1.00 60.78 186 VAL A C 1
ATOM 1410 O O . VAL A 1 186 ? -25.439 14.867 18.078 1.00 60.78 186 VAL A O 1
ATOM 1413 N N . ALA A 1 187 ? -24.173 16.498 17.213 1.00 60.28 187 ALA A N 1
ATOM 1414 C CA . ALA A 1 187 ? -25.296 17.412 17.039 1.00 60.28 187 ALA A CA 1
ATOM 1415 C C . ALA A 1 187 ? -26.286 16.837 16.013 1.00 60.28 187 ALA A C 1
ATOM 1417 O O . ALA A 1 187 ? -25.877 16.437 14.926 1.00 60.28 187 ALA A O 1
ATOM 1418 N N . SER A 1 188 ? -27.583 16.870 16.325 1.00 62.22 188 SER A N 1
ATOM 1419 C CA . SER A 1 188 ? -28.661 16.289 15.507 1.00 62.22 188 SER A CA 1
ATOM 1420 C C . SER A 1 188 ? -28.641 16.731 14.039 1.00 62.22 188 SER A C 1
ATOM 1422 O O . SER A 1 188 ? -28.863 15.917 13.154 1.00 62.22 188 SER A O 1
ATOM 1424 N N . ARG A 1 189 ? -28.249 17.981 13.758 1.00 60.44 189 ARG A N 1
ATOM 1425 C CA . ARG A 1 189 ? -28.064 18.518 12.392 1.00 60.44 189 ARG A CA 1
ATOM 1426 C C . ARG A 1 189 ? -27.020 17.794 11.523 1.00 60.44 189 ARG A C 1
ATOM 1428 O O . ARG A 1 189 ? -26.943 18.069 10.333 1.00 60.44 189 ARG A O 1
ATOM 1435 N N . ASN A 1 190 ? -26.173 16.948 12.110 1.00 56.94 190 ASN A N 1
ATOM 1436 C CA . ASN A 1 190 ? -25.117 16.216 11.404 1.00 56.94 190 ASN A CA 1
ATOM 1437 C C . ASN A 1 190 ? -25.487 14.744 11.133 1.00 56.94 190 ASN A C 1
ATOM 1439 O O . ASN A 1 190 ? -24.673 14.028 10.547 1.00 56.94 190 ASN A O 1
ATOM 1443 N N . LEU A 1 191 ? -26.665 14.282 11.568 1.00 56.12 191 LEU A N 1
ATOM 1444 C CA . LEU A 1 191 ? -27.121 12.903 11.356 1.00 56.12 191 LEU A CA 1
ATOM 1445 C C . LEU A 1 191 ? -27.648 12.677 9.927 1.00 56.12 191 LEU A C 1
ATOM 1447 O O . LEU A 1 191 ? -27.480 11.591 9.390 1.00 56.12 191 LEU A O 1
ATOM 1451 N N . ASP A 1 192 ? -28.167 13.720 9.272 1.00 57.31 192 ASP A N 1
ATOM 1452 C CA . ASP A 1 192 ? -28.788 13.629 7.937 1.00 57.31 192 ASP A CA 1
ATOM 1453 C C . ASP A 1 192 ? -27.786 13.633 6.763 1.00 57.31 192 ASP A C 1
ATOM 1455 O O . ASP A 1 192 ? -28.178 13.677 5.602 1.00 57.31 192 ASP A O 1
ATOM 1459 N N . VAL A 1 193 ? -26.475 13.644 7.029 1.00 55.81 193 VAL A N 1
ATOM 1460 C CA . VAL A 1 193 ? -25.445 13.864 5.990 1.00 55.81 193 VAL A CA 1
ATOM 1461 C C . VAL A 1 193 ? -25.091 12.582 5.216 1.00 55.81 193 VAL A C 1
ATOM 1463 O O . VAL A 1 193 ? -24.432 12.666 4.183 1.00 55.81 193 VAL A O 1
ATOM 1466 N N . PHE A 1 194 ? -25.532 11.409 5.681 1.00 43.03 194 PHE A N 1
ATOM 1467 C CA . PHE A 1 194 ? -25.156 10.106 5.109 1.00 43.03 194 PHE A CA 1
ATOM 1468 C C . PHE A 1 194 ? -26.337 9.134 4.910 1.00 43.03 194 PHE A C 1
ATOM 1470 O O . PHE A 1 194 ? -26.106 7.930 4.810 1.00 43.03 194 PHE A O 1
ATOM 1477 N N . ALA A 1 195 ? -27.577 9.639 4.885 1.00 36.62 195 ALA A N 1
ATOM 1478 C CA . ALA A 1 195 ? -28.770 8.861 4.531 1.00 36.62 195 ALA A CA 1
ATOM 1479 C C . ALA A 1 195 ? -29.006 8.836 3.013 1.00 36.62 195 ALA A C 1
ATOM 1481 O O . ALA A 1 195 ? -28.726 9.868 2.359 1.00 36.62 195 ALA A O 1
#

Sequence (195 aa):
MRINELKFFAAACAVLGVGLMSATAGEVTVNFTFTADDVTVENVDGYQRLRLAEGLLPHDTPGTPWLPARTVNILIPSGAEVTSMTVAGEEILFQEDVVVYPVQPPCPPSRPRPPFTQPLAAAYAMDVKTPVDLAVLGNTHTMRGYTFVSVRLNPMRAIPARREVYLAESISVTVTYNDPATTPTVASRNLDVFA

Radius of gyration: 27.24 Å; Cα contacts (8 Å, |Δi|>4): 394; chains: 1; bounding box: 48×39×113 Å